Protein AF-A0A2H0Y995-F1 (afdb_monomer_lite)

pLDDT: mean 84.46, std 20.59, range [23.62, 98.19]

Foldseek 3Di:
DDPPPPPPDDDFDPDPFWPFDAWDQFFFFAKFFWWKKFQQDQQWKKWKWWAFPVRDIFTQDIDGHPLDHGIDTDDRGGQQRHGDPRTGTHGITMDTDRMGITTRDMDTHRDPVPDDPVCVVQPRVRVSQVVNVVVLVVVQVSLQVVCVVVVNFFHFADDPQSSDGLRRQCVVVVHDDPGHRGRCNRVSRTDDTDDDDPPPPPPPPPPPVPPDPPDDD

Secondary structure (DSSP, 8-state):
-------PPP-----SS-------SS-BSEEEEEEEEEE-STT-EEEEEEEETT--EEEEEEEETTTS-EEEEEEEE-GGGSS-SSB-EEEEEEEEESEEEEEEEEEEE--GGGS-HHHHHH-HHHHHHHHHHHHHHHHHHHHHHHHHHTT-SEEE---TGGG--HHHHHHHTT--TTPPPP--TTGGGEEEE----TT--------------S---

Structure (mmCIF, N/CA/C/O backbone):
data_AF-A0A2H0Y995-F1
#
_entry.id   AF-A0A2H0Y995-F1
#
loop_
_atom_site.group_PDB
_atom_site.id
_atom_site.type_symbol
_atom_site.label_atom_id
_atom_site.label_alt_id
_atom_site.label_comp_id
_atom_site.label_asym_id
_atom_site.label_entity_id
_atom_site.label_seq_id
_atom_site.pdbx_PDB_ins_code
_atom_site.Cartn_x
_atom_site.Cartn_y
_atom_site.Cartn_z
_atom_site.occupancy
_atom_site.B_iso_or_equiv
_atom_site.auth_seq_id
_atom_site.auth_comp_id
_atom_site.auth_asym_id
_atom_site.auth_atom_id
_atom_site.pdbx_PDB_model_num
ATOM 1 N N . MET A 1 1 ? -9.647 16.656 31.657 1.00 35.25 1 MET A N 1
ATOM 2 C CA . MET A 1 1 ? -9.837 15.950 30.372 1.00 35.25 1 MET A CA 1
ATOM 3 C C . MET A 1 1 ? -8.574 15.148 30.123 1.00 35.25 1 MET A C 1
ATOM 5 O O . MET A 1 1 ? -7.541 15.736 29.843 1.00 35.25 1 MET A O 1
ATOM 9 N N . SER A 1 2 ? -8.626 13.848 30.407 1.00 25.66 2 SER A N 1
ATOM 10 C CA . SER A 1 2 ? -7.467 12.951 30.380 1.00 25.66 2 SER A CA 1
ATOM 11 C C . SER A 1 2 ? -7.477 12.212 29.044 1.00 25.66 2 SER A C 1
ATOM 13 O O . SER A 1 2 ? -8.413 11.460 28.784 1.00 25.66 2 SER A O 1
ATOM 15 N N . PHE A 1 3 ? -6.496 12.470 28.179 1.00 26.48 3 PHE A N 1
ATOM 16 C CA . PHE A 1 3 ? -6.301 11.696 26.954 1.00 26.48 3 PHE A CA 1
ATOM 17 C C . PHE A 1 3 ? -5.765 10.314 27.343 1.00 26.48 3 PHE A C 1
ATOM 19 O O . PHE A 1 3 ? -4.614 10.183 27.754 1.00 26.48 3 PHE A O 1
ATOM 26 N N . LEU A 1 4 ? -6.609 9.286 27.258 1.00 23.62 4 LEU A N 1
ATOM 27 C CA . LEU A 1 4 ? -6.199 7.905 27.486 1.00 23.62 4 LEU A CA 1
ATOM 28 C C . LEU A 1 4 ? -5.605 7.353 26.182 1.00 23.62 4 LEU A C 1
ATOM 30 O O . LEU A 1 4 ? -6.321 6.838 25.328 1.00 23.62 4 LEU A O 1
ATOM 34 N N . ILE A 1 5 ? -4.288 7.489 26.015 1.00 29.61 5 ILE A N 1
ATOM 35 C CA . ILE A 1 5 ? -3.535 6.752 24.994 1.00 29.61 5 ILE A CA 1
ATOM 36 C C . ILE A 1 5 ? -3.521 5.290 25.445 1.00 29.61 5 ILE A C 1
ATOM 38 O O . ILE A 1 5 ? -2.798 4.927 26.373 1.00 29.61 5 ILE A O 1
ATOM 42 N N . MET A 1 6 ? -4.354 4.451 24.831 1.00 29.48 6 MET A N 1
ATOM 43 C CA . MET A 1 6 ? -4.331 3.013 25.080 1.00 29.48 6 MET A CA 1
ATOM 44 C C . MET A 1 6 ? -3.109 2.425 24.362 1.00 29.48 6 MET A C 1
ATOM 46 O O . MET A 1 6 ? -3.161 2.068 23.189 1.00 29.48 6 MET A O 1
ATOM 50 N N . LEU A 1 7 ? -1.978 2.386 25.069 1.00 28.48 7 LEU A N 1
ATOM 51 C CA . LEU A 1 7 ? -0.797 1.619 24.682 1.00 28.48 7 LEU A CA 1
ATOM 52 C C . LEU A 1 7 ? -1.166 0.132 24.723 1.00 28.48 7 LEU A C 1
ATOM 54 O O . LEU A 1 7 ? -1.189 -0.478 25.791 1.00 28.48 7 LEU A O 1
ATOM 58 N N . LEU A 1 8 ? -1.472 -0.455 23.567 1.00 35.06 8 LEU A N 1
ATOM 59 C CA . LEU A 1 8 ? -1.466 -1.909 23.426 1.00 35.06 8 LEU A CA 1
ATOM 60 C C . LEU A 1 8 ? -0.027 -2.390 23.671 1.00 35.06 8 LEU A C 1
ATOM 62 O O . LEU A 1 8 ? 0.921 -1.885 23.069 1.00 35.06 8 LEU A O 1
ATOM 66 N N . SER A 1 9 ? 0.130 -3.291 24.643 1.00 32.19 9 SER A N 1
ATOM 67 C CA . SER A 1 9 ? 1.418 -3.716 25.192 1.00 32.19 9 SER A CA 1
ATOM 68 C C . SER A 1 9 ? 2.359 -4.272 24.124 1.00 32.19 9 SER A C 1
ATOM 70 O O . SER A 1 9 ? 1.950 -5.084 23.295 1.00 32.19 9 SER A O 1
ATOM 72 N N . LEU A 1 10 ? 3.631 -3.868 24.210 1.00 37.88 10 LEU A N 1
ATOM 73 C CA . LEU A 1 10 ? 4.732 -4.310 23.360 1.00 37.88 10 LEU A CA 1
ATOM 74 C C . LEU A 1 10 ? 4.828 -5.841 23.277 1.00 37.88 10 LEU A C 1
ATOM 76 O O . LEU A 1 10 ? 5.098 -6.507 24.274 1.00 37.88 10 LEU A O 1
ATOM 80 N N . GLY A 1 11 ? 4.742 -6.365 22.057 1.00 33.06 11 GLY A N 1
ATOM 81 C CA . GLY A 1 11 ? 5.388 -7.613 21.670 1.00 33.06 11 GLY A CA 1
ATOM 82 C C . GLY A 1 11 ? 6.437 -7.294 20.611 1.00 33.06 11 GLY A C 1
A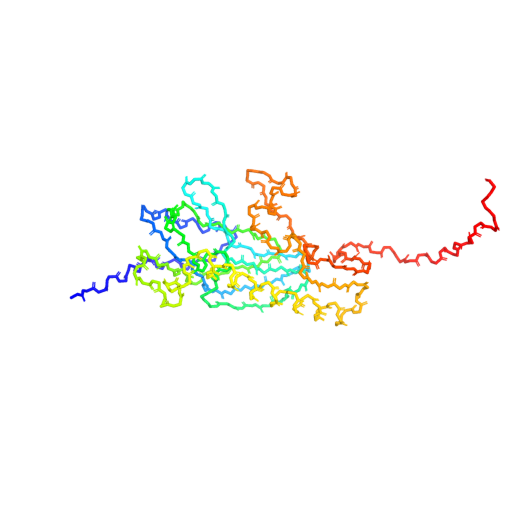TOM 83 O O . GLY A 1 11 ? 6.095 -6.823 19.531 1.00 33.06 11 GLY A O 1
ATOM 84 N N . TYR A 1 12 ? 7.717 -7.518 20.912 1.00 34.66 12 TYR A N 1
ATOM 85 C CA . TYR A 1 12 ? 8.730 -7.639 19.866 1.00 34.66 12 TYR A CA 1
ATOM 86 C C . TYR A 1 12 ? 8.437 -8.940 19.114 1.00 34.66 12 TYR A C 1
ATOM 88 O O . TYR A 1 12 ? 8.634 -10.022 19.662 1.00 34.66 12 TYR A O 1
ATOM 96 N N . PHE A 1 13 ? 7.943 -8.846 17.881 1.00 39.81 13 PHE A N 1
ATOM 97 C CA . PHE A 1 13 ? 7.696 -10.011 17.035 1.00 39.81 13 PHE A CA 1
ATOM 98 C C . PHE A 1 13 ? 8.801 -10.124 15.982 1.00 39.81 13 PHE A C 1
ATOM 100 O O . PHE A 1 13 ? 8.790 -9.432 14.969 1.00 39.81 13 PHE A O 1
ATOM 107 N N . LEU A 1 14 ? 9.758 -11.021 16.223 1.00 45.78 14 LEU A N 1
ATOM 108 C CA . LEU A 1 14 ? 10.503 -11.672 15.146 1.00 45.78 14 LEU A CA 1
ATOM 109 C C . LEU A 1 14 ? 9.660 -12.866 14.717 1.00 45.78 14 LEU A C 1
ATOM 111 O O . LEU A 1 14 ? 9.622 -13.852 15.450 1.00 45.78 14 LEU A O 1
ATOM 115 N N . SER A 1 15 ? 8.947 -12.800 13.591 1.00 38.97 15 SER A N 1
ATOM 116 C CA . SER A 1 15 ? 8.271 -14.006 13.114 1.00 38.97 15 SER A CA 1
ATOM 117 C C . SER A 1 15 ? 7.823 -13.960 11.659 1.00 38.97 15 SER A C 1
ATOM 119 O O . SER A 1 15 ? 7.088 -13.075 11.230 1.00 38.97 15 SER A O 1
ATOM 121 N N . THR A 1 16 ? 8.155 -15.039 10.959 1.00 42.28 16 THR A N 1
ATOM 122 C CA . THR A 1 16 ? 7.466 -15.621 9.801 1.00 42.28 16 THR A CA 1
ATOM 123 C C . THR A 1 16 ? 6.024 -16.089 10.107 1.00 42.28 16 THR A C 1
ATOM 125 O O . THR A 1 16 ? 5.509 -16.969 9.423 1.00 42.28 16 THR A O 1
ATOM 128 N N . ALA A 1 17 ? 5.337 -15.531 11.107 1.00 36.03 17 ALA A N 1
ATOM 129 C CA . ALA A 1 17 ? 3.976 -15.909 11.476 1.00 36.03 17 ALA A CA 1
ATOM 130 C C . ALA A 1 17 ? 3.174 -14.722 12.032 1.00 36.03 17 ALA A C 1
ATOM 132 O O . ALA A 1 17 ? 3.693 -13.882 12.765 1.00 36.03 17 ALA A O 1
ATOM 133 N N . GLN A 1 18 ? 1.903 -14.723 11.631 1.00 39.28 18 GLN A N 1
ATOM 134 C CA . GLN A 1 18 ? 0.813 -13.769 11.837 1.00 39.28 18 GLN A CA 1
ATOM 135 C C . GLN A 1 18 ? 0.915 -12.873 13.079 1.00 39.28 18 GLN A C 1
ATOM 137 O O . GLN A 1 18 ? 0.924 -13.339 14.220 1.00 39.28 18 GLN A O 1
ATOM 142 N N . VAL A 1 19 ? 0.855 -11.561 12.843 1.00 42.81 19 VAL A N 1
ATOM 143 C CA . VAL A 1 19 ? 0.556 -10.561 13.874 1.00 42.81 19 VAL A CA 1
ATOM 144 C C . VAL A 1 19 ? -0.948 -10.587 14.140 1.00 42.81 19 VAL A C 1
ATOM 146 O O . VAL A 1 19 ? -1.651 -9.678 13.737 1.00 42.81 19 VAL A O 1
ATOM 149 N N . SER A 1 20 ? -1.469 -11.604 14.830 1.00 39.53 20 SER A N 1
ATOM 150 C CA . SER A 1 20 ? -2.869 -11.584 15.281 1.00 39.53 20 SER A CA 1
ATOM 151 C C . SER A 1 20 ? -3.044 -10.545 16.400 1.00 39.53 20 SER A C 1
ATOM 153 O O . SER A 1 20 ? -3.141 -10.889 17.578 1.00 39.53 20 SER A O 1
ATOM 155 N N . ALA A 1 21 ? -3.066 -9.258 16.049 1.00 45.34 21 ALA A N 1
ATOM 156 C CA . ALA A 1 21 ? -3.519 -8.204 16.944 1.00 45.34 21 ALA A CA 1
ATOM 157 C C . ALA A 1 21 ? -4.996 -8.473 17.274 1.00 45.34 21 ALA A C 1
ATOM 159 O O . ALA A 1 21 ? -5.825 -8.600 16.374 1.00 45.34 21 ALA A O 1
ATOM 160 N N . GLN A 1 22 ? -5.305 -8.629 18.564 1.00 44.19 22 GLN A N 1
ATOM 161 C CA . GLN A 1 22 ? -6.658 -8.910 19.042 1.00 44.19 22 GLN A CA 1
ATOM 162 C C . GLN A 1 22 ? -7.636 -7.833 18.556 1.00 44.19 22 GLN A C 1
ATOM 164 O O . GLN A 1 22 ? -7.351 -6.640 18.671 1.00 44.19 22 GLN A O 1
ATOM 169 N N . ALA A 1 23 ? -8.787 -8.279 18.044 1.00 48.94 23 ALA A N 1
ATOM 170 C CA . ALA A 1 23 ? -9.907 -7.439 17.641 1.00 48.94 23 ALA A CA 1
ATOM 171 C C . ALA A 1 23 ? -10.174 -6.343 18.686 1.00 48.94 23 ALA A C 1
ATOM 173 O O . ALA A 1 23 ? -10.507 -6.630 19.838 1.00 48.94 23 ALA A O 1
ATOM 174 N N . SER A 1 24 ? -10.041 -5.077 18.288 1.00 56.28 24 SER A N 1
ATOM 175 C CA . SER A 1 24 ? -10.607 -3.986 19.075 1.00 56.28 24 SER A CA 1
ATOM 176 C C . SER A 1 24 ? -12.118 -4.055 18.895 1.00 56.28 24 SER A C 1
ATOM 178 O O . SER A 1 24 ? -12.616 -3.882 17.787 1.00 56.28 24 SER A O 1
ATOM 180 N N . ALA A 1 25 ? -12.859 -4.274 19.984 1.00 66.69 25 ALA A N 1
ATOM 181 C CA . ALA A 1 25 ? -14.322 -4.188 19.963 1.00 66.69 25 ALA A CA 1
ATOM 182 C C . ALA A 1 25 ? -14.820 -2.782 19.568 1.00 66.69 25 ALA A C 1
ATOM 184 O O . ALA A 1 25 ? -15.978 -2.613 19.196 1.00 66.69 25 ALA A O 1
ATOM 185 N N . ASN A 1 26 ? -13.944 -1.775 19.642 1.00 85.50 26 ASN A N 1
ATOM 186 C CA . ASN A 1 26 ? -14.263 -0.394 19.322 1.00 85.50 26 ASN A CA 1
ATOM 187 C C . ASN A 1 26 ? -13.941 -0.071 17.854 1.00 85.50 26 ASN A C 1
ATOM 189 O O . ASN A 1 26 ? -12.877 -0.483 17.373 1.00 85.50 26 ASN A O 1
ATOM 193 N N . PRO A 1 27 ? -14.809 0.707 17.179 1.00 93.62 27 PRO A N 1
ATOM 194 C CA . PRO A 1 27 ? -14.532 1.270 15.866 1.00 93.62 27 PRO A CA 1
ATOM 195 C C . PRO A 1 27 ? -13.211 2.039 15.812 1.00 93.62 27 PRO A C 1
ATOM 197 O O . PRO A 1 27 ? -12.826 2.711 16.772 1.00 93.62 27 PRO A O 1
ATOM 200 N N . ILE A 1 28 ? -12.546 1.975 14.662 1.00 95.62 28 ILE A N 1
ATOM 201 C CA . ILE A 1 28 ? -11.330 2.725 14.364 1.00 95.62 28 ILE A CA 1
ATOM 202 C C . ILE A 1 28 ? -11.525 3.585 13.113 1.00 95.62 28 ILE A C 1
ATOM 204 O O . ILE A 1 28 ? -12.202 3.204 12.156 1.00 95.62 28 ILE A O 1
ATOM 208 N N . TYR A 1 29 ? -10.901 4.756 13.130 1.00 96.00 29 TYR A N 1
ATOM 209 C CA . TYR A 1 29 ? -10.975 5.786 12.093 1.00 96.00 29 TYR A CA 1
ATOM 210 C C . TYR A 1 29 ? -9.645 5.981 11.364 1.00 96.00 29 TYR A C 1
ATOM 212 O O . TYR A 1 29 ? -9.584 6.697 10.369 1.00 96.00 29 TYR A O 1
ATOM 220 N N . SER A 1 30 ? -8.573 5.357 11.849 1.00 96.31 30 SER A N 1
ATOM 221 C CA . SER A 1 30 ? -7.276 5.299 11.181 1.00 96.31 30 SER A CA 1
ATOM 222 C C . SER A 1 30 ? -6.455 4.158 11.772 1.00 96.31 30 SER A C 1
ATOM 224 O O . SER A 1 30 ? -6.540 3.894 12.977 1.00 96.31 30 SER A O 1
ATOM 226 N N . LEU A 1 31 ? -5.650 3.509 10.937 1.00 96.75 31 LEU A N 1
ATOM 227 C CA . LEU A 1 31 ? -4.611 2.579 11.355 1.00 96.75 31 LEU A CA 1
ATOM 228 C C . LEU A 1 31 ? -3.350 2.844 10.542 1.00 96.75 31 LEU A C 1
ATOM 230 O O . LEU A 1 31 ? -3.396 2.903 9.315 1.00 96.75 31 LEU A O 1
ATOM 234 N N . SER A 1 32 ? -2.219 2.977 11.224 1.00 97.19 32 SER A N 1
ATOM 235 C CA . SER A 1 32 ? -0.908 3.067 10.595 1.00 97.19 32 SER A CA 1
ATOM 236 C C . SER A 1 32 ? 0.106 2.186 11.306 1.00 97.19 32 SER A C 1
ATOM 238 O O . SER A 1 32 ? -0.059 1.835 12.476 1.00 97.19 32 SER A O 1
ATOM 240 N N . ILE A 1 33 ? 1.165 1.811 10.599 1.00 97.56 33 ILE A N 1
ATOM 241 C CA . ILE A 1 33 ? 2.227 0.968 11.134 1.00 97.56 33 ILE A CA 1
ATOM 242 C C . ILE A 1 33 ? 3.599 1.596 10.918 1.00 97.56 33 ILE A C 1
ATOM 244 O O . ILE A 1 33 ? 3.831 2.331 9.960 1.00 97.56 33 ILE A O 1
ATOM 248 N N . SER A 1 34 ? 4.523 1.269 11.810 1.00 97.69 34 SER A N 1
ATOM 249 C CA . SER A 1 34 ? 5.947 1.549 11.649 1.00 97.69 34 SER A CA 1
ATOM 250 C C . SER A 1 34 ? 6.733 0.258 11.772 1.00 97.69 34 SER A C 1
ATOM 252 O O . SER A 1 34 ? 6.333 -0.662 12.493 1.00 97.69 34 SER A O 1
ATOM 254 N N . GLY A 1 35 ? 7.861 0.190 11.081 1.00 96.00 35 GLY A N 1
ATOM 255 C CA . GLY A 1 35 ? 8.637 -1.031 11.019 1.00 96.00 35 GLY A CA 1
ATOM 256 C C . GLY A 1 35 ? 9.776 -0.965 10.022 1.00 96.00 35 GLY A C 1
ATOM 257 O O . GLY A 1 35 ? 10.167 0.097 9.532 1.00 96.00 35 GLY A O 1
ATOM 258 N N . SER A 1 36 ? 10.328 -2.135 9.751 1.00 96.62 36 SER A N 1
ATOM 259 C CA . SER A 1 36 ? 11.415 -2.325 8.805 1.00 96.62 36 SER A CA 1
ATOM 260 C C . SER A 1 36 ? 11.378 -3.723 8.221 1.00 96.62 36 SER A C 1
ATOM 262 O O . SER A 1 36 ? 10.667 -4.605 8.703 1.00 96.62 36 SER A O 1
ATOM 264 N N . GLY A 1 37 ? 12.142 -3.934 7.163 1.00 95.06 37 GLY A N 1
ATOM 265 C CA . GLY A 1 37 ? 12.216 -5.224 6.513 1.00 95.06 37 GLY A CA 1
ATOM 266 C C . GLY A 1 37 ? 13.303 -5.284 5.460 1.00 95.06 37 GLY A C 1
ATOM 267 O O . GLY A 1 37 ? 14.083 -4.346 5.284 1.00 95.06 37 GLY A O 1
ATOM 268 N N . THR A 1 38 ? 13.338 -6.413 4.766 1.00 95.88 38 THR A N 1
ATOM 269 C CA . THR A 1 38 ? 14.241 -6.649 3.643 1.00 95.88 38 THR A CA 1
ATOM 270 C C . THR A 1 38 ? 13.537 -7.491 2.590 1.00 95.88 38 THR A C 1
ATOM 272 O O . THR A 1 38 ? 12.935 -8.512 2.919 1.00 95.88 38 THR A O 1
ATOM 275 N N . LEU A 1 39 ? 13.632 -7.095 1.324 1.00 94.25 39 LEU A N 1
ATOM 276 C CA . LEU A 1 39 ? 13.225 -7.914 0.183 1.00 94.25 39 LEU A CA 1
ATOM 277 C C . LEU A 1 39 ? 14.434 -8.668 -0.369 1.00 94.25 39 LEU A C 1
ATOM 279 O O . LEU A 1 39 ? 15.379 -8.066 -0.875 1.00 94.25 39 LEU A O 1
ATOM 283 N N . ASN A 1 40 ? 14.388 -9.997 -0.260 1.00 90.81 40 ASN A N 1
ATOM 284 C CA . ASN A 1 40 ? 15.482 -10.906 -0.613 1.00 90.81 40 ASN A CA 1
ATOM 285 C C . ASN A 1 40 ? 15.316 -11.528 -2.007 1.00 90.81 40 ASN A C 1
ATOM 287 O O . ASN A 1 40 ? 16.224 -12.198 -2.495 1.00 90.81 40 ASN A O 1
ATOM 291 N N . LYS A 1 41 ? 14.148 -11.353 -2.632 1.00 90.38 41 LYS A N 1
ATOM 292 C CA . LYS A 1 41 ? 13.847 -11.822 -3.985 1.00 90.38 41 LYS A CA 1
ATOM 293 C C . LYS A 1 41 ? 13.299 -10.687 -4.835 1.00 90.38 41 LYS A C 1
ATOM 295 O O . LYS A 1 41 ? 12.530 -9.867 -4.343 1.00 90.38 41 LYS A O 1
ATOM 300 N N . THR A 1 42 ? 13.644 -10.695 -6.118 1.00 90.50 42 THR A N 1
ATOM 301 C CA . THR A 1 42 ? 13.187 -9.706 -7.104 1.00 90.50 42 THR A CA 1
ATOM 302 C C . THR A 1 42 ? 11.672 -9.734 -7.318 1.00 90.50 42 THR A C 1
ATOM 304 O O . THR A 1 42 ? 11.083 -8.696 -7.578 1.00 90.50 42 THR A O 1
ATOM 307 N N . ASP A 1 43 ? 11.035 -10.895 -7.176 1.00 90.94 43 ASP A N 1
ATOM 308 C CA . ASP A 1 43 ? 9.577 -11.073 -7.216 1.00 90.94 43 ASP A CA 1
ATOM 309 C C . ASP A 1 43 ? 8.947 -11.138 -5.811 1.00 90.94 43 ASP A C 1
ATOM 311 O O . ASP A 1 43 ? 7.743 -11.370 -5.668 1.00 90.94 43 ASP A O 1
ATOM 315 N N . GLY A 1 44 ? 9.753 -10.930 -4.766 1.00 93.38 44 GLY A N 1
ATOM 316 C CA . GLY A 1 44 ? 9.309 -10.968 -3.383 1.00 93.38 44 GLY A CA 1
ATOM 317 C C . GLY A 1 44 ? 8.339 -9.838 -3.051 1.00 93.38 44 GLY A C 1
ATOM 318 O O . GLY A 1 44 ? 8.306 -8.798 -3.708 1.00 93.38 44 GLY A O 1
ATOM 319 N N . TYR A 1 45 ? 7.556 -10.037 -1.998 1.00 95.56 45 TYR A N 1
ATOM 320 C CA . TYR A 1 45 ? 6.653 -9.028 -1.470 1.00 95.56 45 TYR A CA 1
ATOM 321 C C . TYR A 1 45 ? 6.426 -9.209 0.032 1.00 95.56 45 TYR A C 1
ATOM 323 O O . TYR A 1 45 ? 6.559 -10.306 0.584 1.00 95.56 45 TYR A O 1
ATOM 331 N N . ALA A 1 46 ? 6.060 -8.112 0.684 1.00 96.44 46 ALA A N 1
ATOM 332 C CA . ALA A 1 46 ? 5.580 -8.077 2.054 1.00 96.44 46 ALA A CA 1
ATOM 333 C C . ALA A 1 46 ? 4.365 -7.151 2.124 1.00 96.44 46 ALA A C 1
ATOM 335 O O . ALA A 1 46 ? 4.452 -5.987 1.736 1.00 96.44 46 ALA A O 1
ATOM 336 N N . ARG A 1 47 ? 3.242 -7.653 2.636 1.00 97.25 47 ARG A N 1
ATOM 337 C CA . ARG A 1 47 ? 2.026 -6.873 2.867 1.00 97.25 47 ARG A CA 1
ATOM 338 C C . ARG A 1 47 ? 1.544 -7.017 4.292 1.00 97.25 47 ARG A C 1
ATOM 340 O O . ARG A 1 47 ? 1.741 -8.057 4.923 1.00 97.25 47 ARG A O 1
ATOM 347 N N . VAL A 1 48 ? 0.878 -5.973 4.761 1.00 97.56 48 VAL A N 1
ATOM 348 C CA . VAL A 1 48 ? 0.104 -5.985 6.000 1.00 97.56 48 VAL A CA 1
ATOM 349 C C . VAL A 1 48 ? -1.335 -5.665 5.638 1.00 97.56 48 VAL A C 1
ATOM 351 O O . VAL A 1 48 ? -1.592 -4.628 5.027 1.00 97.56 48 VAL A O 1
ATOM 354 N N . ILE A 1 49 ? -2.248 -6.564 5.990 1.00 97.12 49 ILE A N 1
ATOM 355 C CA . ILE A 1 49 ? -3.669 -6.494 5.656 1.00 97.12 49 ILE A CA 1
ATOM 356 C C . ILE A 1 49 ? -4.462 -6.333 6.948 1.00 97.12 49 ILE A C 1
ATOM 358 O O . ILE A 1 49 ? -4.253 -7.078 7.901 1.00 97.12 49 ILE A O 1
ATOM 362 N N . LEU A 1 50 ? -5.364 -5.360 6.989 1.00 96.44 50 LEU A N 1
ATOM 363 C CA . LEU A 1 50 ? -6.368 -5.221 8.036 1.00 96.44 50 LEU A CA 1
ATOM 364 C C . LEU A 1 50 ? -7.664 -5.865 7.545 1.00 96.44 50 LEU A C 1
ATOM 366 O O . LEU A 1 50 ? -8.153 -5.505 6.480 1.00 96.44 50 LEU A O 1
ATOM 370 N N . THR A 1 51 ? -8.244 -6.758 8.340 1.00 95.12 51 THR A N 1
ATOM 371 C CA . THR A 1 51 ? -9.573 -7.324 8.081 1.00 95.12 51 THR A CA 1
ATOM 372 C C . THR A 1 51 ? -10.558 -6.786 9.108 1.00 95.12 51 THR A C 1
ATOM 374 O O . THR A 1 51 ? -10.276 -6.826 10.310 1.00 95.12 51 THR A O 1
ATOM 377 N N . ASP A 1 52 ? -11.712 -6.287 8.669 1.00 94.75 52 ASP A N 1
ATOM 378 C CA . ASP A 1 52 ? -12.774 -5.830 9.568 1.00 94.75 52 ASP A CA 1
ATOM 379 C C . ASP A 1 52 ? -13.719 -6.965 10.016 1.00 94.75 52 ASP A C 1
ATOM 381 O O . ASP A 1 52 ? -13.600 -8.130 9.623 1.00 94.75 52 ASP A O 1
ATOM 385 N N . ALA A 1 53 ? -14.664 -6.643 10.899 1.00 93.06 53 ALA A N 1
ATOM 386 C CA . ALA A 1 53 ? -15.650 -7.588 11.416 1.00 93.06 53 ALA A CA 1
ATOM 387 C C . ALA A 1 53 ? -16.600 -8.133 10.333 1.00 93.06 53 ALA A C 1
ATOM 389 O O . ALA A 1 53 ? -17.161 -9.215 10.512 1.00 93.06 53 ALA A O 1
ATOM 390 N N . GLN A 1 54 ? -16.768 -7.413 9.222 1.00 93.62 54 GLN A N 1
ATOM 391 C CA . GLN A 1 54 ? -17.551 -7.824 8.057 1.00 93.62 54 GLN A CA 1
ATOM 392 C C . GLN A 1 54 ? -16.738 -8.706 7.094 1.00 93.62 54 GLN A C 1
ATOM 394 O O . GLN A 1 54 ? -17.310 -9.290 6.177 1.00 93.62 54 GLN A O 1
ATOM 399 N N . GLY A 1 55 ? -15.434 -8.862 7.337 1.00 92.50 55 GLY A N 1
ATOM 400 C CA . GLY A 1 55 ? -14.522 -9.638 6.505 1.00 92.50 55 GLY A CA 1
ATOM 401 C C . GLY A 1 55 ? -13.915 -8.844 5.351 1.00 92.50 55 GLY A C 1
ATOM 402 O O . GLY A 1 55 ? -13.248 -9.450 4.519 1.00 92.50 55 GLY A O 1
ATOM 403 N N . LYS A 1 56 ? -14.123 -7.525 5.302 1.00 94.56 56 LYS A N 1
ATOM 404 C CA . LYS A 1 56 ? -13.524 -6.671 4.283 1.00 94.56 56 LYS A CA 1
ATOM 405 C C . LYS A 1 56 ? -12.049 -6.446 4.583 1.00 94.56 56 LYS A C 1
ATOM 407 O O . LYS A 1 56 ? -11.669 -6.145 5.718 1.00 94.56 56 LYS A O 1
ATOM 412 N N . GLU A 1 57 ? -11.236 -6.577 3.545 1.00 96.00 57 GLU A N 1
ATOM 413 C CA . GLU A 1 57 ? -9.784 -6.446 3.609 1.00 96.00 57 GLU A CA 1
ATOM 414 C C . GLU A 1 57 ? -9.330 -5.051 3.166 1.00 96.00 57 GLU A C 1
ATOM 416 O O . GLU A 1 57 ? -9.830 -4.489 2.190 1.00 96.00 57 GLU A O 1
ATOM 421 N N . TYR A 1 58 ? -8.342 -4.516 3.877 1.00 97.31 58 TYR A N 1
ATOM 422 C CA . TYR A 1 58 ? -7.718 -3.226 3.620 1.00 97.31 58 TYR A CA 1
ATOM 423 C C . TYR A 1 58 ? -6.201 -3.389 3.600 1.00 97.31 58 TYR A C 1
ATOM 425 O O . TYR A 1 58 ? -5.614 -3.934 4.539 1.00 97.31 58 TYR A O 1
ATOM 433 N N . LEU A 1 59 ? -5.540 -2.872 2.570 1.00 97.75 59 LEU A N 1
ATOM 434 C CA . LEU A 1 59 ? -4.084 -2.791 2.546 1.00 97.75 59 LEU A CA 1
ATOM 435 C C . LEU A 1 59 ? -3.611 -1.730 3.538 1.00 97.75 59 LEU A C 1
ATOM 437 O O . LEU A 1 59 ? -3.966 -0.562 3.423 1.00 97.75 59 LEU A O 1
ATOM 441 N N . VAL A 1 60 ? -2.767 -2.119 4.486 1.00 98.19 60 VAL A N 1
ATOM 442 C CA . VAL A 1 60 ? -2.109 -1.191 5.419 1.00 98.19 60 VAL A CA 1
ATOM 443 C C . VAL A 1 60 ? -0.731 -0.801 4.891 1.00 98.19 60 VAL A C 1
ATOM 445 O O . VAL A 1 60 ? -0.306 0.347 5.009 1.00 98.19 60 VAL A O 1
ATOM 448 N N . TYR A 1 61 ? -0.017 -1.770 4.319 1.00 97.69 61 TYR A N 1
ATOM 449 C CA . TYR A 1 61 ? 1.344 -1.612 3.821 1.00 97.69 61 TYR A CA 1
ATOM 450 C C . TYR A 1 61 ? 1.634 -2.620 2.716 1.00 97.69 61 TYR A C 1
ATOM 452 O O . TYR A 1 61 ? 1.189 -3.765 2.795 1.00 97.69 61 TYR A O 1
ATOM 460 N N . GLU A 1 62 ? 2.443 -2.210 1.744 1.00 96.62 62 GLU A N 1
ATOM 461 C CA . GLU A 1 62 ? 3.012 -3.079 0.722 1.00 96.62 62 GLU A CA 1
ATOM 462 C C . GLU A 1 62 ? 4.445 -2.650 0.400 1.00 96.62 62 GLU A C 1
ATOM 464 O O . GLU A 1 62 ? 4.707 -1.478 0.136 1.00 96.62 62 GLU A O 1
ATOM 469 N N . ALA A 1 63 ? 5.346 -3.626 0.372 1.00 95.56 63 ALA A N 1
ATOM 470 C CA . ALA A 1 63 ? 6.607 -3.558 -0.349 1.00 95.56 63 ALA A CA 1
ATOM 471 C C . ALA A 1 63 ? 6.609 -4.687 -1.378 1.00 95.56 63 ALA A C 1
ATOM 473 O O . ALA A 1 63 ? 6.322 -5.837 -1.032 1.00 95.56 63 ALA A O 1
ATOM 474 N N . SER A 1 64 ? 6.926 -4.379 -2.634 1.00 94.50 64 SER A N 1
ATOM 475 C CA . SER A 1 64 ? 6.894 -5.368 -3.715 1.00 94.50 64 SER A CA 1
ATOM 476 C C . SER A 1 64 ? 8.053 -5.179 -4.684 1.00 94.50 64 SER A C 1
ATOM 478 O O . SER A 1 64 ? 8.284 -4.093 -5.221 1.00 94.50 64 SER A O 1
ATOM 480 N N . GLY A 1 65 ? 8.795 -6.257 -4.913 1.00 93.00 65 GLY A N 1
ATOM 481 C CA . GLY A 1 65 ? 9.766 -6.311 -5.991 1.00 93.00 65 GLY A CA 1
ATOM 482 C C . GLY A 1 65 ? 9.068 -6.326 -7.363 1.00 93.00 65 GLY A C 1
ATOM 483 O O . GLY A 1 65 ? 7.901 -6.715 -7.455 1.00 93.00 65 GLY A O 1
ATOM 484 N N . PRO A 1 66 ? 9.746 -5.894 -8.437 1.00 93.00 66 PRO A N 1
ATOM 485 C CA . PRO A 1 66 ? 11.156 -5.500 -8.470 1.00 93.00 66 PRO A CA 1
ATOM 486 C C . PRO A 1 66 ? 11.414 -4.037 -8.061 1.00 93.00 66 PRO A C 1
ATOM 488 O O . PRO A 1 66 ? 12.560 -3.590 -8.075 1.00 93.00 66 PRO A O 1
ATOM 491 N N . PHE A 1 67 ? 10.371 -3.277 -7.719 1.00 91.94 67 PHE A N 1
ATOM 492 C CA . PHE A 1 67 ? 10.478 -1.836 -7.467 1.00 91.94 67 PHE A CA 1
ATOM 493 C C . PHE A 1 67 ? 10.994 -1.525 -6.065 1.00 91.94 67 PHE A C 1
ATOM 495 O O . PHE A 1 67 ? 11.740 -0.569 -5.866 1.00 91.94 67 PHE A O 1
A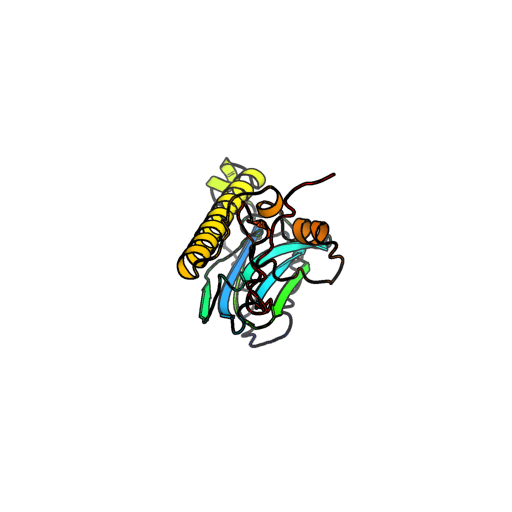TOM 502 N N . ASP A 1 68 ? 10.587 -2.320 -5.082 1.00 91.31 68 ASP A N 1
ATOM 503 C CA . ASP A 1 68 ? 11.229 -2.389 -3.779 1.00 91.31 68 ASP A CA 1
ATOM 504 C C . ASP A 1 68 ? 12.359 -3.422 -3.807 1.00 91.31 68 ASP A C 1
ATOM 506 O O . ASP A 1 68 ? 12.204 -4.522 -4.338 1.00 91.31 68 ASP A O 1
ATOM 510 N N . SER A 1 69 ? 13.502 -3.095 -3.205 1.00 88.69 69 SER A N 1
ATOM 511 C CA . SER A 1 69 ? 14.613 -4.037 -3.068 1.00 88.69 69 SER A CA 1
ATOM 512 C C . SER A 1 69 ? 15.465 -3.720 -1.847 1.00 88.69 69 SER A C 1
ATOM 514 O O . SER A 1 69 ? 15.492 -2.588 -1.361 1.00 88.69 69 SER A O 1
ATOM 516 N N . GLY A 1 70 ? 16.162 -4.739 -1.342 1.00 92.56 70 GLY A N 1
ATOM 517 C CA . GLY A 1 70 ? 17.051 -4.585 -0.199 1.00 92.56 70 GLY A CA 1
ATOM 518 C C . GLY A 1 70 ? 16.303 -4.223 1.082 1.00 92.56 70 GLY A C 1
ATOM 519 O O . GLY A 1 70 ? 15.146 -4.605 1.271 1.00 92.56 70 GLY A O 1
ATOM 520 N N . SER A 1 71 ? 17.000 -3.543 1.990 1.00 95.50 71 SER A N 1
ATOM 521 C CA . SER A 1 71 ? 16.466 -3.158 3.296 1.00 95.50 71 SER A CA 1
ATOM 522 C C . SER A 1 71 ? 15.651 -1.874 3.222 1.00 95.50 71 SER A C 1
ATOM 524 O O . SER A 1 71 ? 16.046 -0.915 2.564 1.00 95.50 71 SER A O 1
ATOM 526 N N . PHE A 1 72 ? 14.551 -1.835 3.965 1.00 94.00 72 PHE A N 1
ATOM 527 C CA . PHE A 1 72 ? 13.650 -0.692 4.040 1.00 94.00 72 PHE A CA 1
ATOM 528 C C . PHE A 1 72 ? 13.176 -0.448 5.474 1.00 94.00 72 PHE A C 1
ATOM 530 O O . PHE A 1 72 ? 13.146 -1.352 6.312 1.00 94.00 72 PHE A O 1
ATOM 537 N N . SER A 1 73 ? 12.776 0.789 5.748 1.00 96.25 73 SER A N 1
ATOM 538 C CA . SER A 1 73 ? 12.076 1.192 6.964 1.00 96.25 73 SER A CA 1
ATOM 539 C C . SER A 1 73 ? 10.927 2.127 6.615 1.00 96.25 73 SER A C 1
ATOM 541 O O . SER A 1 73 ? 10.941 2.797 5.582 1.00 96.25 73 SER A O 1
ATOM 543 N N . P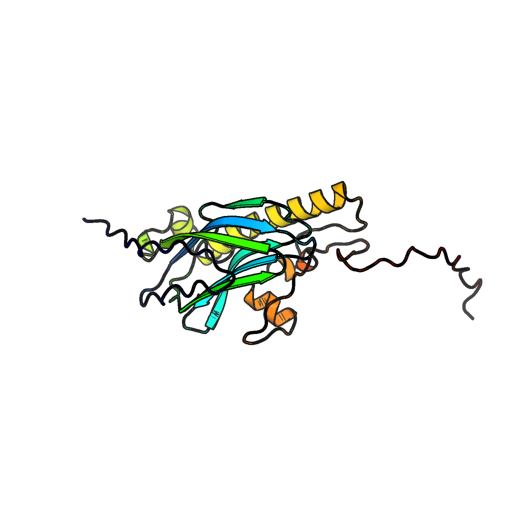HE A 1 74 ? 9.907 2.140 7.462 1.00 96.00 74 PHE A N 1
ATOM 544 C CA . PHE A 1 74 ? 8.716 2.957 7.279 1.00 96.00 74 PHE A CA 1
ATOM 545 C C . PHE A 1 74 ? 8.184 3.419 8.631 1.00 96.00 74 PHE A C 1
ATOM 547 O O . PHE A 1 74 ? 8.281 2.714 9.640 1.00 96.00 74 PHE A O 1
ATOM 554 N N . GLU A 1 75 ? 7.593 4.609 8.645 1.00 97.44 75 GLU A N 1
ATOM 555 C CA . GLU A 1 75 ? 7.008 5.200 9.840 1.00 97.44 75 GLU A CA 1
ATOM 556 C C . GLU A 1 75 ? 5.596 5.697 9.561 1.00 97.44 75 GLU A C 1
ATOM 558 O O . GLU A 1 75 ? 5.377 6.459 8.623 1.00 97.44 75 GLU A O 1
ATOM 563 N N . ASN A 1 76 ? 4.650 5.293 10.413 1.00 95.75 76 ASN A N 1
ATOM 564 C CA . ASN A 1 76 ? 3.243 5.687 10.346 1.00 95.75 76 ASN A CA 1
ATOM 565 C C . ASN A 1 76 ? 2.638 5.517 8.934 1.00 95.75 76 ASN A C 1
ATOM 567 O O . ASN A 1 76 ? 1.856 6.353 8.482 1.00 95.75 76 ASN A O 1
ATOM 571 N N . HIS A 1 77 ? 2.987 4.424 8.250 1.00 97.12 77 HIS A N 1
ATOM 572 C CA . HIS A 1 77 ? 2.479 4.081 6.920 1.00 97.12 77 HIS A CA 1
ATOM 573 C C . HIS A 1 77 ? 1.088 3.456 7.006 1.00 97.12 77 HIS A C 1
ATOM 575 O O . HIS A 1 77 ? 0.813 2.726 7.957 1.00 97.12 77 HIS A O 1
ATOM 581 N N . CYS A 1 78 ? 0.208 3.741 6.045 1.00 96.44 78 CYS A N 1
ATOM 582 C CA . CYS A 1 78 ? -1.209 3.406 6.193 1.00 96.44 78 CYS A CA 1
ATOM 583 C C . CYS A 1 78 ? -2.012 3.188 4.906 1.00 96.44 78 CYS A C 1
ATOM 585 O O . CYS A 1 78 ? -3.221 3.238 5.027 1.00 96.44 78 CYS A O 1
ATOM 587 N N . GLU A 1 79 ? -1.414 3.005 3.718 1.00 97.00 79 GLU A N 1
ATOM 588 C CA . GLU A 1 79 ? -2.107 2.761 2.420 1.00 97.00 79 GLU A CA 1
ATOM 589 C C . GLU A 1 79 ? -3.632 3.077 2.419 1.00 97.00 79 GLU A C 1
ATOM 591 O O . GLU A 1 79 ? -4.002 4.251 2.383 1.00 97.00 79 GLU A O 1
ATOM 596 N N . GLU A 1 80 ? -4.510 2.069 2.542 1.00 97.31 80 GLU A N 1
ATOM 597 C CA . GLU A 1 80 ? -5.987 2.175 2.578 1.00 97.31 80 GLU A CA 1
ATOM 598 C C . GLU A 1 80 ? -6.590 2.490 3.946 1.00 97.31 80 GLU A C 1
ATOM 600 O O . GLU A 1 80 ? -7.773 2.808 4.059 1.00 97.31 80 GLU A O 1
ATOM 605 N N . THR A 1 81 ? -5.789 2.431 5.000 1.00 97.56 81 THR A N 1
ATOM 606 C CA . THR A 1 81 ? -6.213 2.600 6.388 1.00 97.56 81 THR A CA 1
ATOM 607 C C . THR A 1 81 ? -5.879 3.967 6.978 1.00 97.56 81 THR A C 1
ATOM 609 O O . THR A 1 81 ? -6.136 4.200 8.160 1.00 97.56 81 THR A O 1
ATOM 612 N N . CYS A 1 82 ? -5.353 4.903 6.180 1.00 96.25 82 CYS A N 1
ATOM 613 C CA . CYS A 1 82 ? -5.028 6.255 6.643 1.00 96.25 82 CYS A CA 1
ATOM 614 C C . CYS A 1 82 ? -6.251 6.998 7.198 1.00 96.25 82 CYS A C 1
ATOM 616 O O . CYS A 1 82 ? -6.134 7.727 8.184 1.00 96.25 82 CYS A O 1
ATOM 618 N N . VAL A 1 83 ? -7.422 6.791 6.590 1.00 96.75 83 VAL A N 1
ATOM 619 C CA . VAL A 1 83 ? -8.713 7.270 7.087 1.00 96.75 83 VAL A CA 1
ATOM 620 C C . VAL A 1 83 ? -9.775 6.199 6.850 1.00 96.75 83 VAL A C 1
ATOM 622 O O . VAL A 1 83 ? -9.884 5.649 5.760 1.00 96.75 83 VAL A O 1
ATOM 625 N N . LEU A 1 84 ? -10.567 5.909 7.874 1.00 96.56 84 LEU A N 1
ATOM 626 C CA . LEU A 1 84 ? -11.583 4.863 7.880 1.00 96.56 84 LEU A CA 1
ATOM 627 C C . LEU A 1 84 ? -12.902 5.434 8.401 1.00 96.56 84 LEU A C 1
ATOM 629 O O . LEU A 1 84 ? -12.923 6.337 9.235 1.00 96.56 84 LEU A O 1
ATOM 633 N N . SER A 1 85 ? -14.018 4.885 7.931 1.00 95.06 85 SER A N 1
ATOM 634 C CA . SER A 1 85 ? -15.369 5.291 8.329 1.00 95.06 85 SER A CA 1
ATOM 635 C C . SER A 1 85 ? -15.862 4.532 9.566 1.00 95.06 85 SER A C 1
ATOM 637 O O . SER A 1 85 ? -16.962 3.988 9.545 1.00 95.06 85 SER A O 1
ATOM 639 N N . GLY A 1 86 ? -15.031 4.446 10.609 1.00 94.38 86 GLY A N 1
ATOM 640 C CA . GLY A 1 86 ? -15.391 3.784 11.867 1.00 94.38 86 GLY A CA 1
ATOM 641 C C . GLY A 1 86 ? -15.591 2.273 11.725 1.00 94.38 86 GLY A C 1
ATOM 642 O O . GLY A 1 86 ? -16.644 1.757 12.091 1.00 94.38 86 GLY A O 1
ATOM 643 N N . ILE A 1 87 ? -14.601 1.556 11.188 1.00 95.31 87 ILE A N 1
ATOM 644 C CA . ILE A 1 87 ? -14.683 0.093 11.031 1.00 95.31 87 ILE A CA 1
ATOM 645 C C . ILE A 1 87 ? -14.293 -0.627 12.321 1.00 95.31 87 ILE A C 1
ATOM 647 O O . ILE A 1 87 ? -13.455 -0.138 13.076 1.00 95.31 87 ILE A O 1
ATOM 651 N N . THR A 1 88 ? -14.851 -1.809 12.569 1.00 95.00 88 THR A N 1
ATOM 652 C CA . THR A 1 88 ? -14.444 -2.651 13.704 1.00 95.00 88 THR A CA 1
ATOM 653 C C . THR A 1 88 ? -13.369 -3.634 13.240 1.00 95.00 88 THR A C 1
ATOM 655 O O . THR A 1 88 ? -13.689 -4.527 12.456 1.00 95.00 88 THR A O 1
ATOM 658 N N . PRO A 1 89 ? -12.108 -3.508 13.685 1.00 94.31 89 PRO A N 1
ATOM 659 C CA . PRO A 1 89 ? -11.034 -4.386 13.237 1.00 94.31 89 PRO A CA 1
ATOM 660 C C . PRO A 1 89 ? -11.200 -5.792 13.825 1.00 94.31 89 PRO A C 1
ATOM 662 O O . PRO A 1 89 ? -11.445 -5.958 15.021 1.00 94.31 89 PRO A O 1
ATOM 665 N N . LYS A 1 90 ? -11.021 -6.811 12.987 1.00 92.94 90 LYS A N 1
ATOM 666 C CA . LYS A 1 90 ? -11.059 -8.225 13.372 1.00 92.94 90 LYS A CA 1
ATOM 667 C C . LYS A 1 90 ? -9.660 -8.821 13.489 1.00 92.94 90 LYS A C 1
ATOM 669 O O . LYS A 1 90 ? -9.378 -9.484 14.484 1.00 92.94 90 LYS A O 1
ATOM 674 N N . SER A 1 91 ? -8.801 -8.592 12.497 1.00 91.31 91 SER A N 1
ATOM 675 C CA . SER A 1 91 ? -7.415 -9.072 12.493 1.00 91.31 91 SER A CA 1
ATOM 676 C C . SER A 1 91 ? -6.502 -8.151 11.694 1.00 91.31 91 SER A C 1
ATOM 678 O O . SER A 1 91 ? -6.950 -7.393 10.835 1.00 91.31 91 SER A O 1
ATOM 680 N N . ILE A 1 92 ? -5.207 -8.233 11.988 1.00 93.50 92 ILE A N 1
ATOM 681 C CA . ILE A 1 92 ? -4.142 -7.739 11.121 1.00 93.50 92 ILE A CA 1
ATOM 682 C C . ILE A 1 92 ? -3.355 -8.974 10.699 1.00 93.50 92 ILE A C 1
ATOM 684 O O . ILE A 1 92 ? -3.046 -9.820 11.527 1.00 93.50 92 ILE A O 1
ATOM 688 N N . ASP A 1 93 ? -3.044 -9.111 9.423 1.00 92.50 93 ASP A N 1
ATOM 689 C CA . ASP A 1 93 ? -2.367 -10.288 8.896 1.00 92.50 93 ASP A CA 1
ATOM 690 C C . ASP A 1 93 ? -1.201 -9.865 8.008 1.00 92.50 93 ASP A C 1
ATOM 692 O O . ASP A 1 93 ? -1.232 -8.823 7.352 1.00 92.50 93 ASP A O 1
ATOM 696 N N . THR A 1 94 ? -0.137 -10.667 8.007 1.00 94.19 94 THR A N 1
ATOM 697 C CA . THR A 1 94 ? 1.030 -10.441 7.153 1.00 94.19 94 THR A CA 1
ATOM 698 C C . THR A 1 94 ? 1.049 -11.433 5.995 1.00 94.19 94 THR A C 1
ATOM 700 O O . THR A 1 94 ? 0.894 -12.647 6.162 1.00 94.19 94 THR A O 1
ATOM 703 N N . GLU A 1 95 ? 1.286 -10.924 4.791 1.00 94.56 95 GLU A N 1
ATOM 704 C CA . GLU A 1 95 ? 1.516 -11.738 3.603 1.00 94.56 95 GLU A CA 1
ATOM 705 C C . GLU A 1 95 ? 2.940 -11.523 3.115 1.00 94.56 95 GLU A C 1
ATOM 707 O O . GLU A 1 95 ? 3.292 -10.436 2.668 1.00 94.56 95 GLU A O 1
ATOM 712 N N . ILE A 1 96 ? 3.777 -12.550 3.229 1.00 94.00 96 ILE A N 1
ATOM 713 C CA . ILE A 1 96 ? 5.210 -12.427 2.981 1.00 94.00 96 ILE A CA 1
ATOM 714 C C . ILE A 1 96 ? 5.656 -13.545 2.042 1.00 94.00 96 ILE A C 1
ATOM 716 O O . ILE A 1 96 ? 5.377 -14.718 2.290 1.00 94.00 96 ILE A O 1
ATOM 720 N N . SER A 1 97 ? 6.387 -13.180 0.993 1.00 94.12 97 SER A N 1
ATOM 721 C CA . SER A 1 97 ? 7.100 -14.104 0.112 1.00 94.12 97 SER A CA 1
ATOM 722 C C . SER A 1 97 ? 8.449 -13.503 -0.257 1.00 94.12 97 SER A C 1
ATOM 724 O O . SER A 1 97 ? 8.517 -12.375 -0.731 1.00 94.12 97 SER A O 1
ATOM 726 N N . GLY A 1 98 ? 9.547 -14.228 -0.028 1.00 93.56 98 GLY A N 1
ATOM 727 C CA . GLY A 1 98 ? 10.885 -13.730 -0.372 1.00 93.56 98 GLY A CA 1
ATOM 728 C C . GLY A 1 98 ? 11.290 -12.438 0.352 1.00 93.56 98 GLY A C 1
ATOM 729 O O . GLY A 1 98 ? 12.133 -11.706 -0.159 1.00 93.56 98 GLY A O 1
ATOM 730 N N . ALA A 1 99 ? 10.708 -12.155 1.519 1.00 95.19 99 ALA A N 1
ATOM 731 C CA . ALA A 1 99 ? 10.970 -10.951 2.299 1.00 95.19 99 ALA A CA 1
ATOM 732 C C . ALA A 1 99 ? 11.021 -11.251 3.805 1.00 95.19 99 ALA A C 1
ATOM 734 O O . ALA A 1 99 ? 10.610 -12.320 4.258 1.00 95.19 99 ALA A O 1
ATOM 735 N N . ILE A 1 100 ? 11.520 -10.289 4.572 1.00 94.31 100 ILE A N 1
ATOM 736 C CA . ILE A 1 100 ? 11.449 -10.231 6.032 1.00 94.31 100 ILE A CA 1
ATOM 737 C C . ILE A 1 100 ? 10.757 -8.918 6.383 1.00 94.31 100 ILE A C 1
ATOM 739 O O . ILE A 1 100 ? 11.075 -7.886 5.796 1.00 94.31 100 ILE A O 1
ATOM 743 N N . LEU A 1 101 ? 9.828 -8.953 7.336 1.00 95.44 101 LEU A N 1
ATOM 744 C CA . LEU A 1 101 ? 9.110 -7.778 7.816 1.00 95.44 101 LEU A CA 1
ATOM 745 C C . LEU A 1 101 ? 9.027 -7.817 9.341 1.00 95.44 101 LEU A C 1
ATOM 747 O O . LEU A 1 101 ? 8.622 -8.824 9.918 1.00 95.44 101 LEU A O 1
ATOM 751 N N . THR A 1 102 ? 9.363 -6.699 9.969 1.00 95.25 102 THR A N 1
ATOM 752 C CA . THR A 1 102 ? 9.260 -6.473 11.408 1.00 95.25 102 THR A CA 1
ATOM 753 C C . THR A 1 102 ? 8.386 -5.250 11.641 1.00 95.25 102 THR A C 1
ATOM 755 O O . THR A 1 102 ? 8.730 -4.145 11.220 1.00 95.25 102 THR A O 1
ATOM 758 N N . ILE A 1 103 ? 7.266 -5.431 12.340 1.00 95.69 103 ILE A N 1
ATOM 759 C CA . ILE A 1 103 ? 6.389 -4.330 12.754 1.00 95.69 103 ILE A CA 1
ATOM 760 C C . ILE A 1 103 ? 6.800 -3.909 14.162 1.00 95.69 103 ILE A C 1
ATOM 762 O O . ILE A 1 103 ? 6.718 -4.698 15.101 1.00 95.69 103 ILE A O 1
ATOM 766 N N . SER A 1 104 ? 7.257 -2.667 14.311 1.00 95.00 104 SER A N 1
ATOM 767 C CA . SER A 1 104 ? 7.680 -2.114 15.601 1.00 95.00 104 SER A CA 1
ATOM 768 C C . SER A 1 104 ? 6.560 -1.362 16.314 1.00 95.00 104 SER A C 1
ATOM 770 O O . SER A 1 104 ? 6.563 -1.276 17.541 1.00 95.00 104 SER A O 1
ATOM 772 N N . ARG A 1 105 ? 5.597 -0.810 15.564 1.00 93.81 105 ARG A N 1
ATOM 773 C CA . ARG A 1 105 ? 4.460 -0.075 16.125 1.00 93.81 105 ARG A CA 1
ATOM 774 C C . ARG A 1 105 ? 3.223 -0.206 15.249 1.00 93.81 105 ARG A C 1
ATOM 776 O O . ARG A 1 105 ? 3.316 -0.099 14.031 1.00 93.81 105 ARG A O 1
ATOM 783 N N . VAL A 1 106 ? 2.074 -0.339 15.903 1.00 94.94 106 VAL A N 1
ATOM 784 C CA . VAL A 1 106 ? 0.746 -0.148 15.313 1.00 94.94 106 VAL A CA 1
ATOM 785 C C . VAL A 1 106 ? 0.108 1.047 16.016 1.00 94.94 106 VAL A C 1
ATOM 787 O O . VAL A 1 106 ? -0.002 1.061 17.241 1.00 94.94 106 VAL A O 1
ATOM 790 N N . SER A 1 107 ? -0.270 2.061 15.249 1.00 94.31 107 SER A N 1
ATOM 791 C CA . SER A 1 107 ? -0.927 3.275 15.728 1.00 94.31 107 SER A CA 1
ATOM 792 C C . SER A 1 107 ? -2.374 3.261 15.253 1.00 94.31 107 SER A C 1
ATOM 794 O O . SER A 1 107 ? -2.637 3.062 14.070 1.00 94.31 107 SER A O 1
ATOM 796 N N . VAL A 1 108 ? -3.313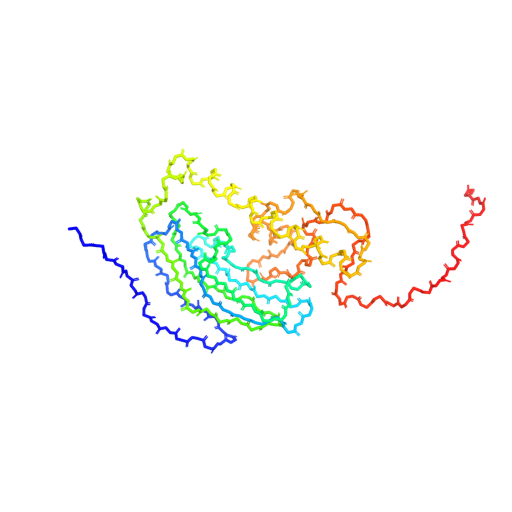 3.488 16.166 1.00 94.56 108 VAL A N 1
ATOM 797 C CA . VAL A 1 108 ? -4.748 3.441 15.874 1.00 94.56 108 VAL A CA 1
ATOM 798 C C . VAL A 1 108 ? -5.407 4.708 16.391 1.00 94.56 108 VAL A C 1
ATOM 800 O O . VAL A 1 108 ? -5.097 5.166 17.490 1.00 94.56 108 VAL A O 1
ATOM 803 N N . LEU A 1 109 ? -6.343 5.245 15.612 1.00 94.12 109 LEU A N 1
ATOM 804 C CA . LEU A 1 109 ? -7.268 6.273 16.069 1.00 94.12 109 LEU A CA 1
ATOM 805 C C . LEU A 1 109 ? -8.653 5.652 16.258 1.00 94.12 109 LEU A C 1
ATOM 807 O O . LEU A 1 109 ? -9.240 5.157 15.302 1.00 94.12 109 LEU A O 1
ATOM 811 N N . ASN A 1 110 ? -9.181 5.698 17.477 1.00 92.00 110 ASN A N 1
ATOM 812 C CA . ASN A 1 110 ? -10.480 5.131 17.862 1.00 92.00 110 ASN A CA 1
ATOM 813 C C . ASN A 1 110 ? -11.582 6.188 18.069 1.00 92.00 110 ASN A C 1
ATOM 815 O O . ASN A 1 110 ? -12.710 5.840 18.405 1.00 92.00 110 ASN A O 1
ATOM 819 N N . ASP A 1 111 ? -11.265 7.467 17.868 1.00 90.88 111 ASP A N 1
ATOM 820 C CA . ASP A 1 111 ? -12.198 8.586 18.002 1.00 90.88 111 ASP A CA 1
ATOM 821 C C . ASP A 1 111 ? -12.220 9.415 16.713 1.00 90.88 111 ASP A C 1
ATOM 823 O O . ASP A 1 111 ? -11.190 9.940 16.281 1.00 90.88 111 ASP A O 1
ATOM 827 N N . GLU A 1 112 ? -13.403 9.560 16.114 1.00 91.31 112 GLU A N 1
ATOM 828 C CA . GLU A 1 112 ? -13.619 10.358 14.905 1.00 91.31 112 GLU A CA 1
ATOM 829 C C . GLU A 1 112 ? -13.199 11.818 15.109 1.00 91.31 112 GLU A C 1
ATOM 831 O O . GLU A 1 112 ? -12.671 12.455 14.197 1.00 91.31 112 GLU A O 1
ATOM 836 N N . GLN A 1 113 ? -13.373 12.356 16.322 1.00 91.38 113 GLN A N 1
ATOM 837 C CA . GLN A 1 113 ? -13.005 13.739 16.633 1.00 91.38 113 GLN A CA 1
ATOM 838 C C . GLN A 1 113 ? -11.490 13.969 16.612 1.00 91.38 113 GLN A C 1
ATOM 840 O O . GLN A 1 113 ? -11.044 15.110 16.456 1.00 91.38 113 GLN A O 1
ATOM 845 N N . GLY A 1 114 ? -10.698 12.898 16.712 1.00 91.00 114 GLY A N 1
ATOM 846 C CA . GLY A 1 114 ? -9.249 12.948 16.547 1.00 91.00 114 GLY A CA 1
ATOM 847 C C . GLY A 1 114 ? -8.791 13.044 15.089 1.00 91.00 114 GLY A C 1
ATOM 848 O O . GLY A 1 114 ? -7.597 13.219 14.845 1.00 91.00 114 GLY A O 1
ATOM 849 N N . LEU A 1 115 ? -9.702 12.966 14.109 1.00 93.06 115 LEU A N 1
ATOM 850 C CA . LEU A 1 115 ? -9.359 13.169 12.704 1.00 93.06 115 LEU A CA 1
ATOM 851 C C . LEU A 1 115 ? -8.919 14.619 12.438 1.00 93.06 115 LEU A C 1
ATOM 853 O O . LEU A 1 115 ? -9.467 15.600 12.962 1.00 93.06 115 LEU A O 1
ATOM 857 N N . GLY A 1 116 ? -7.926 14.760 11.558 1.00 92.25 116 GLY A N 1
ATOM 858 C CA . GLY A 1 116 ? -7.378 16.056 11.161 1.00 92.25 116 GLY A CA 1
ATOM 859 C C . GLY A 1 116 ? -8.450 17.013 10.626 1.00 92.25 116 GLY A C 1
ATOM 860 O O . GLY A 1 116 ? -9.477 16.600 10.084 1.00 92.25 116 GLY A O 1
ATOM 861 N N . GLN A 1 117 ? -8.213 18.320 10.760 1.00 93.56 117 GLN A N 1
ATOM 862 C CA . GLN A 1 117 ? -9.158 19.352 10.313 1.00 93.56 117 GLN A CA 1
ATOM 863 C C . GLN A 1 117 ? -9.509 19.211 8.823 1.00 93.56 117 GLN A C 1
ATOM 865 O O . GLN A 1 117 ? -10.663 19.379 8.441 1.00 93.56 117 GLN A O 1
ATOM 870 N N . GLN A 1 118 ? -8.533 18.839 7.992 1.00 92.56 118 GLN A N 1
ATOM 871 C CA . GLN A 1 118 ? -8.723 18.605 6.561 1.00 92.56 118 GLN A CA 1
ATOM 872 C C . GLN A 1 118 ? -9.673 17.433 6.288 1.00 92.56 118 GLN A C 1
ATOM 874 O O . GLN A 1 118 ? -10.500 17.527 5.384 1.00 92.56 118 GLN A O 1
ATOM 879 N N . VAL A 1 119 ? -9.588 16.353 7.075 1.00 94.81 119 VAL A N 1
ATOM 880 C CA . VAL A 1 119 ? -10.495 15.200 6.953 1.00 94.81 119 VAL A CA 1
ATOM 881 C C . VAL A 1 119 ? -11.922 15.627 7.275 1.00 94.81 119 VAL A C 1
ATOM 883 O O . VAL A 1 119 ? -12.836 15.336 6.511 1.00 94.81 119 VAL A O 1
ATOM 886 N N . ARG A 1 120 ? -12.108 16.382 8.365 1.00 91.81 120 ARG A N 1
ATOM 887 C CA . ARG A 1 120 ? -13.422 16.906 8.770 1.00 91.81 120 ARG A CA 1
ATOM 888 C C . ARG A 1 120 ? -14.007 17.886 7.750 1.00 91.81 120 ARG A C 1
ATOM 890 O O . ARG A 1 120 ? -15.213 17.885 7.541 1.00 91.81 120 ARG A O 1
ATOM 897 N N . ALA A 1 121 ? -13.167 18.687 7.094 1.00 94.31 121 ALA A N 1
ATOM 898 C CA . ALA A 1 121 ? -13.598 19.644 6.076 1.00 94.31 121 ALA A CA 1
ATOM 899 C C . ALA A 1 121 ? -13.978 18.983 4.737 1.00 94.31 121 ALA A C 1
ATOM 901 O O . ALA A 1 121 ? -14.958 19.382 4.117 1.00 94.31 121 ALA A O 1
ATOM 902 N N . MET A 1 122 ? -13.211 17.987 4.276 1.00 95.25 122 MET A N 1
ATOM 903 C CA . MET A 1 122 ? -13.456 17.309 2.991 1.00 95.25 122 MET A CA 1
ATOM 904 C C . MET A 1 122 ? -14.413 16.114 3.092 1.00 95.25 122 MET A C 1
ATOM 906 O O . MET A 1 122 ? -14.991 15.696 2.086 1.00 95.25 122 MET A O 1
ATOM 910 N N . GLY A 1 123 ? -14.548 15.541 4.286 1.00 95.12 123 GLY A N 1
ATOM 911 C CA . GLY A 1 123 ? -15.170 14.245 4.516 1.00 95.12 123 GLY A CA 1
ATOM 912 C C . GLY A 1 123 ? -14.213 13.077 4.253 1.00 95.12 123 GLY A C 1
ATOM 913 O O . GLY A 1 123 ? -13.306 13.149 3.419 1.00 95.12 123 GLY A O 1
ATOM 914 N N . ILE A 1 124 ? -14.456 11.966 4.955 1.00 94.12 124 ILE A N 1
ATOM 915 C CA . ILE A 1 124 ? -13.617 10.754 4.949 1.00 94.12 124 ILE A CA 1
ATOM 916 C C . ILE A 1 124 ? -13.374 10.225 3.531 1.00 94.12 124 ILE A C 1
ATOM 918 O O . ILE A 1 124 ? -12.232 9.990 3.148 1.00 94.12 124 ILE A O 1
ATOM 922 N N . LYS A 1 125 ? -14.432 10.092 2.721 1.00 93.88 125 LYS A N 1
ATOM 923 C CA . LYS A 1 125 ? -14.340 9.525 1.366 1.00 93.88 125 LYS A CA 1
ATOM 924 C C . LYS A 1 125 ? -13.460 10.366 0.437 1.00 93.88 125 LYS A C 1
ATOM 926 O O . LYS A 1 125 ? -12.597 9.825 -0.257 1.00 93.88 125 LYS A O 1
ATOM 931 N N . SER A 1 126 ? -13.676 11.680 0.418 1.00 95.44 126 SER A N 1
ATOM 932 C CA . SER A 1 126 ? -12.937 12.605 -0.448 1.00 95.44 126 SER A CA 1
ATOM 933 C C . SER A 1 126 ? -11.475 12.707 -0.019 1.00 95.44 126 SER A C 1
ATOM 935 O O . SER A 1 126 ? -10.585 12.640 -0.865 1.00 95.44 126 SER A O 1
ATOM 937 N N . TYR A 1 127 ? -11.225 12.799 1.293 1.00 95.94 127 TYR A N 1
ATOM 938 C CA . TYR A 1 127 ? -9.870 12.805 1.839 1.00 95.94 127 TYR A CA 1
ATOM 939 C C . TYR A 1 127 ? -9.131 11.503 1.517 1.00 95.94 127 TYR A C 1
ATOM 941 O O . TYR A 1 127 ? -8.029 11.547 0.976 1.00 95.94 127 TYR A O 1
ATOM 949 N N . GLY A 1 128 ? -9.758 10.351 1.780 1.00 94.56 128 GLY A N 1
ATOM 950 C CA . GLY A 1 128 ? -9.190 9.040 1.471 1.00 94.56 128 GLY A CA 1
ATOM 951 C C . GLY A 1 128 ? -8.839 8.915 -0.009 1.00 94.56 128 GLY A C 1
ATOM 952 O O . GLY A 1 128 ? -7.714 8.567 -0.346 1.00 94.56 128 GLY A O 1
ATOM 953 N N . SER A 1 129 ? -9.743 9.323 -0.905 1.00 93.44 129 SER A N 1
ATOM 954 C CA . SER A 1 129 ? -9.491 9.314 -2.355 1.00 93.44 129 SER A CA 1
ATOM 955 C C . SER A 1 129 ? -8.287 10.182 -2.756 1.00 93.44 129 SER A C 1
ATOM 957 O O . SER A 1 129 ? -7.506 9.796 -3.628 1.00 93.44 129 SER A O 1
ATOM 959 N N . ALA A 1 130 ? -8.105 11.344 -2.119 1.00 95.25 130 ALA A N 1
ATOM 960 C CA . ALA A 1 130 ? -6.968 12.228 -2.374 1.00 95.25 130 ALA A CA 1
ATOM 961 C C . ALA A 1 130 ? -5.637 11.641 -1.867 1.00 95.25 130 ALA A C 1
ATOM 963 O O . ALA A 1 130 ? -4.623 11.709 -2.570 1.00 95.25 130 ALA A O 1
ATOM 964 N N . VAL A 1 131 ? -5.643 11.024 -0.680 1.00 94.69 131 VAL A N 1
ATOM 965 C CA . VAL A 1 131 ? -4.479 10.306 -0.132 1.00 94.69 131 VAL A CA 1
ATOM 966 C C . VAL A 1 131 ? -4.102 9.140 -1.040 1.00 94.69 131 VAL A C 1
ATOM 968 O O . VAL A 1 131 ? -2.950 9.054 -1.467 1.00 94.69 131 VAL A O 1
ATOM 971 N N . HIS A 1 132 ? -5.082 8.327 -1.437 1.00 93.56 132 HIS A N 1
ATOM 972 C CA . HIS A 1 132 ? -4.889 7.216 -2.363 1.00 93.56 132 HIS A CA 1
ATOM 973 C C . HIS A 1 132 ? -4.262 7.648 -3.678 1.00 93.56 132 HIS A C 1
ATOM 975 O O . HIS A 1 132 ? -3.309 7.031 -4.145 1.00 93.56 132 HIS A O 1
ATOM 981 N N . LYS A 1 133 ? -4.767 8.729 -4.276 1.00 95.31 133 LYS A N 1
ATOM 982 C CA . LYS A 1 133 ? -4.200 9.270 -5.511 1.00 95.31 133 LYS A CA 1
ATOM 983 C C . LYS A 1 133 ? -2.740 9.691 -5.328 1.00 95.31 133 LYS A C 1
ATOM 985 O O . LYS A 1 133 ? -1.912 9.426 -6.194 1.00 95.31 133 LYS A O 1
ATOM 990 N N . THR A 1 134 ? -2.415 10.312 -4.197 1.00 96.00 134 THR A N 1
ATOM 991 C CA . THR A 1 134 ? -1.043 10.740 -3.890 1.00 96.00 134 THR A CA 1
ATOM 992 C C . THR A 1 134 ? -0.104 9.542 -3.744 1.00 96.00 134 THR A C 1
ATOM 994 O O . THR A 1 134 ? 0.933 9.501 -4.399 1.00 96.00 134 THR A O 1
ATOM 997 N N . GLN A 1 135 ? -0.489 8.533 -2.958 1.00 95.69 135 GLN A N 1
ATOM 998 C CA . GLN A 1 135 ? 0.284 7.293 -2.792 1.00 95.69 135 GLN A CA 1
ATOM 999 C C . GLN A 1 135 ? 0.470 6.558 -4.126 1.00 95.69 135 GLN A C 1
ATOM 1001 O O . GLN A 1 135 ? 1.558 6.078 -4.439 1.00 95.69 135 GLN A O 1
ATOM 1006 N N . ARG A 1 136 ? -0.579 6.519 -4.953 1.00 95.88 136 ARG A N 1
ATOM 1007 C CA . ARG A 1 136 ? -0.543 5.919 -6.287 1.00 95.88 136 ARG A CA 1
ATOM 1008 C C . ARG A 1 136 ? 0.487 6.586 -7.193 1.00 95.88 136 ARG A C 1
ATOM 1010 O O . ARG A 1 136 ? 1.237 5.885 -7.863 1.00 95.88 136 ARG A O 1
ATOM 1017 N N . ASN A 1 137 ? 0.544 7.916 -7.195 1.00 96.88 137 ASN A N 1
ATOM 1018 C CA . ASN A 1 137 ? 1.526 8.655 -7.987 1.00 96.88 137 ASN A CA 1
ATOM 1019 C C . ASN A 1 137 ? 2.958 8.334 -7.544 1.00 96.88 137 ASN A C 1
ATOM 1021 O O . ASN A 1 137 ? 3.799 8.069 -8.393 1.00 96.88 137 ASN A O 1
ATOM 1025 N N . VAL A 1 138 ? 3.207 8.235 -6.233 1.00 96.00 138 VAL A N 1
ATOM 1026 C CA . VAL A 1 138 ? 4.517 7.812 -5.706 1.00 96.00 138 VAL A CA 1
ATOM 1027 C C . VAL A 1 138 ? 4.897 6.413 -6.207 1.00 96.00 138 VAL A C 1
ATOM 1029 O O . VAL A 1 138 ? 6.039 6.194 -6.612 1.00 96.00 138 VAL A O 1
ATOM 1032 N N . LYS A 1 139 ? 3.948 5.465 -6.235 1.00 96.44 139 LYS A N 1
ATOM 1033 C CA . LYS A 1 139 ? 4.181 4.122 -6.796 1.00 96.44 139 LYS A CA 1
ATOM 1034 C C . LYS A 1 139 ? 4.486 4.179 -8.297 1.00 96.44 139 LYS A C 1
ATOM 1036 O O . LYS A 1 139 ? 5.451 3.563 -8.737 1.00 96.44 139 LYS A O 1
ATOM 1041 N N . ILE A 1 140 ? 3.720 4.948 -9.073 1.00 97.81 140 ILE A N 1
ATOM 1042 C CA . ILE A 1 140 ? 3.945 5.131 -10.519 1.00 97.81 140 ILE A CA 1
ATOM 1043 C C . ILE A 1 140 ? 5.337 5.713 -10.794 1.00 97.81 140 ILE A C 1
ATOM 1045 O O . ILE A 1 140 ? 6.040 5.212 -11.672 1.00 97.81 140 ILE A O 1
ATOM 1049 N N . ASP A 1 141 ? 5.746 6.740 -10.049 1.00 97.75 141 ASP A N 1
ATOM 1050 C CA . ASP A 1 141 ? 7.052 7.383 -10.214 1.00 97.75 141 ASP A CA 1
ATOM 1051 C C . ASP A 1 141 ? 8.186 6.395 -9.948 1.00 97.75 141 ASP A C 1
ATOM 1053 O O . ASP A 1 141 ? 9.117 6.276 -10.745 1.00 97.75 141 ASP A O 1
ATOM 1057 N N . LYS A 1 142 ? 8.060 5.610 -8.876 1.00 96.69 142 LYS A N 1
ATOM 1058 C CA . LYS A 1 142 ? 9.013 4.558 -8.523 1.00 96.69 142 LYS A CA 1
ATOM 1059 C C . LYS A 1 142 ? 9.110 3.465 -9.588 1.00 96.69 142 LYS A C 1
ATOM 1061 O O . LYS A 1 142 ? 10.210 3.037 -9.934 1.00 96.69 142 LYS A O 1
ATOM 1066 N N . ILE A 1 143 ? 7.978 3.033 -10.141 1.00 97.00 143 ILE A N 1
ATOM 1067 C CA . ILE A 1 143 ? 7.949 2.046 -11.226 1.00 97.00 143 ILE A CA 1
ATOM 1068 C C . ILE A 1 143 ? 8.628 2.612 -12.478 1.00 97.00 143 ILE A C 1
ATOM 1070 O O . ILE A 1 143 ? 9.488 1.956 -13.059 1.00 97.00 143 ILE A O 1
ATOM 1074 N N . ASN A 1 144 ? 8.298 3.842 -12.878 1.00 97.50 144 ASN A N 1
ATOM 1075 C CA . ASN A 1 144 ? 8.910 4.480 -14.045 1.00 97.50 144 ASN A CA 1
ATOM 1076 C C . ASN A 1 144 ? 10.413 4.732 -13.859 1.00 97.50 144 ASN A C 1
ATOM 1078 O O . ASN A 1 144 ? 11.176 4.616 -14.819 1.00 97.50 144 ASN A O 1
ATOM 1082 N N . GLN A 1 145 ? 10.857 5.028 -12.635 1.00 96.94 145 GLN A N 1
ATOM 1083 C CA . GLN A 1 145 ? 12.278 5.090 -12.309 1.00 96.94 145 GLN A CA 1
ATOM 1084 C C . GLN A 1 145 ? 12.952 3.731 -12.546 1.00 96.94 145 GLN A C 1
ATOM 1086 O O . GLN A 1 145 ? 13.931 3.665 -13.287 1.00 96.94 145 GLN A O 1
ATOM 1091 N N . HIS A 1 146 ? 12.386 2.648 -12.009 1.00 95.12 146 HIS A N 1
ATOM 1092 C CA . HIS A 1 146 ? 12.910 1.295 -12.202 1.00 95.12 146 HIS A CA 1
ATOM 1093 C C . HIS A 1 146 ? 12.950 0.882 -13.683 1.00 95.12 146 HIS A C 1
ATOM 1095 O O . HIS A 1 146 ? 13.957 0.352 -14.152 1.00 95.12 146 HIS A O 1
ATOM 1101 N N . ILE A 1 147 ? 11.879 1.160 -14.433 1.00 94.81 147 ILE A N 1
ATOM 1102 C CA . ILE A 1 147 ? 11.794 0.928 -15.883 1.00 94.81 147 ILE A CA 1
ATOM 1103 C C . ILE A 1 147 ? 12.957 1.608 -16.604 1.00 94.81 147 ILE A C 1
ATOM 1105 O O . ILE A 1 147 ? 13.627 0.981 -17.424 1.00 94.81 147 ILE A O 1
ATOM 1109 N N . LYS A 1 148 ? 13.215 2.883 -16.289 1.00 96.12 148 LYS A N 1
ATOM 1110 C CA . LYS A 1 148 ? 14.280 3.668 -16.919 1.00 96.12 148 LYS A CA 1
ATOM 1111 C C . LYS A 1 148 ? 15.667 3.133 -16.567 1.00 96.12 148 LYS A C 1
ATOM 1113 O O . LYS A 1 148 ? 16.512 3.022 -17.449 1.00 96.12 148 LYS A O 1
ATOM 1118 N N . GLU A 1 149 ? 15.899 2.808 -15.299 1.00 95.25 149 GLU A N 1
ATOM 1119 C CA . GLU A 1 149 ? 17.180 2.284 -14.807 1.00 95.25 149 GLU A CA 1
ATOM 1120 C C . GLU A 1 149 ? 17.526 0.915 -15.409 1.00 95.25 149 GLU A C 1
ATOM 1122 O O . GLU A 1 149 ? 18.698 0.630 -15.643 1.00 95.25 149 GLU A O 1
ATOM 1127 N N . ASN A 1 150 ? 16.513 0.100 -15.716 1.00 92.62 150 ASN A N 1
ATOM 1128 C CA . ASN A 1 150 ? 16.678 -1.248 -16.268 1.00 92.62 150 ASN A CA 1
ATOM 1129 C C . ASN A 1 150 ? 16.405 -1.329 -17.780 1.00 92.62 150 ASN A C 1
ATOM 1131 O O . ASN A 1 150 ? 16.418 -2.421 -18.343 1.00 92.62 150 ASN A O 1
ATOM 1135 N N . ASN A 1 151 ? 16.184 -0.188 -18.445 1.00 93.81 151 ASN A N 1
ATOM 1136 C CA . ASN A 1 151 ? 15.900 -0.096 -19.880 1.00 93.81 151 ASN A CA 1
ATOM 1137 C C . ASN A 1 151 ? 14.746 -1.019 -20.337 1.00 93.81 151 ASN A C 1
ATOM 1139 O O . ASN A 1 151 ? 14.840 -1.680 -21.374 1.00 93.81 151 ASN A O 1
ATOM 1143 N N . LEU A 1 152 ? 13.670 -1.080 -19.545 1.00 94.12 152 LEU A N 1
ATOM 1144 C CA . LEU A 1 152 ? 12.493 -1.903 -19.838 1.00 94.12 152 LEU A CA 1
ATOM 1145 C C . LEU A 1 152 ? 11.612 -1.254 -20.917 1.00 94.12 152 LEU A C 1
ATOM 1147 O O . LEU A 1 152 ? 11.514 -0.031 -21.013 1.00 94.12 152 LEU A O 1
ATOM 1151 N N . GLY A 1 153 ? 10.931 -2.080 -21.714 1.00 94.44 153 GLY A N 1
ATOM 1152 C CA . GLY A 1 153 ? 10.166 -1.643 -22.888 1.00 94.44 153 GLY A CA 1
ATOM 1153 C C . GLY A 1 153 ? 8.747 -1.120 -22.632 1.00 94.44 153 GLY A C 1
ATOM 1154 O O . GLY A 1 153 ? 7.973 -1.029 -23.586 1.00 94.44 153 GLY A O 1
ATOM 1155 N N . TRP A 1 154 ? 8.366 -0.813 -21.390 1.00 96.06 154 TRP A N 1
ATOM 1156 C CA . TRP A 1 154 ? 7.006 -0.391 -21.027 1.00 96.06 154 TRP A CA 1
ATOM 1157 C C . TRP A 1 154 ? 6.985 0.882 -20.183 1.00 96.06 154 TRP A C 1
ATOM 1159 O O . TRP A 1 154 ? 8.024 1.391 -19.790 1.00 96.06 154 TRP A O 1
ATOM 1169 N N . THR A 1 155 ? 5.795 1.433 -19.938 1.00 97.38 155 THR A N 1
ATOM 1170 C CA . THR A 1 155 ? 5.599 2.622 -19.094 1.00 97.38 155 THR A CA 1
ATOM 1171 C C . THR A 1 155 ? 4.445 2.423 -18.122 1.00 97.38 155 THR A C 1
ATOM 1173 O O . THR A 1 155 ? 3.431 1.799 -18.460 1.00 97.38 155 THR A O 1
ATOM 1176 N N . ALA A 1 156 ? 4.595 2.980 -16.921 1.00 97.94 156 ALA A N 1
ATOM 1177 C CA . ALA A 1 156 ? 3.568 2.970 -15.893 1.00 97.94 156 ALA A CA 1
ATOM 1178 C C . ALA A 1 156 ? 2.781 4.284 -15.865 1.00 97.94 156 ALA A C 1
ATOM 1180 O O . ALA A 1 156 ? 3.315 5.368 -16.118 1.00 97.94 156 ALA A O 1
ATOM 1181 N N . GLY A 1 157 ? 1.504 4.203 -15.510 1.00 97.81 157 GLY A N 1
ATOM 1182 C CA . GLY A 1 157 ? 0.650 5.358 -15.288 1.00 97.81 157 GLY A CA 1
ATOM 1183 C C . GLY A 1 157 ? -0.647 5.000 -14.574 1.00 97.81 157 GLY A C 1
ATOM 1184 O O . GLY A 1 157 ? -0.880 3.859 -14.188 1.00 97.81 157 GLY A O 1
ATOM 1185 N N . GLU A 1 158 ? -1.500 6.004 -14.389 1.00 97.06 158 GLU A N 1
ATOM 1186 C CA . GLU A 1 158 ? -2.836 5.794 -13.837 1.00 97.06 158 GLU A CA 1
ATOM 1187 C C . GLU A 1 158 ? -3.702 4.990 -14.823 1.00 97.06 158 GLU A C 1
ATOM 1189 O O . GLU A 1 158 ? -3.791 5.317 -16.009 1.00 97.06 158 GLU A O 1
ATOM 1194 N N . THR A 1 159 ? -4.348 3.950 -14.303 1.00 95.88 159 THR A N 1
ATOM 1195 C CA . THR A 1 159 ? -5.307 3.070 -14.986 1.00 95.88 159 THR A CA 1
ATOM 1196 C C . THR A 1 159 ? -6.557 2.911 -14.111 1.00 95.88 159 THR A C 1
ATOM 1198 O O . THR A 1 159 ? -6.535 3.252 -12.923 1.00 95.88 159 THR A O 1
ATOM 1201 N N . SER A 1 160 ? -7.637 2.333 -14.645 1.00 92.44 160 SER A N 1
ATOM 1202 C CA . SER A 1 160 ? -8.796 1.952 -13.822 1.00 92.44 160 SER A CA 1
ATOM 1203 C C . SER A 1 160 ? -8.420 0.989 -12.687 1.00 92.44 160 SER A C 1
ATOM 1205 O O . SER A 1 160 ? -8.889 1.166 -11.567 1.00 92.44 160 SER A O 1
ATOM 1207 N N . VAL A 1 161 ? -7.530 0.026 -12.948 1.00 94.44 161 VAL A N 1
ATOM 1208 C CA . VAL A 1 161 ? -7.130 -1.018 -11.987 1.00 94.44 161 VAL A CA 1
ATOM 1209 C C . VAL A 1 161 ? -6.194 -0.474 -10.907 1.00 94.44 161 VAL A C 1
ATOM 1211 O O . VAL A 1 161 ? -6.278 -0.870 -9.749 1.00 94.44 161 VAL A O 1
ATOM 1214 N N . SER A 1 162 ? -5.336 0.494 -11.239 1.00 94.56 162 SER A N 1
ATOM 1215 C CA . SER A 1 162 ? -4.439 1.134 -10.264 1.00 94.56 162 SER A CA 1
ATOM 1216 C C . SER A 1 162 ? -5.171 1.875 -9.137 1.00 94.56 162 SER A C 1
ATOM 1218 O O . SER A 1 162 ? -4.562 2.211 -8.118 1.00 94.56 162 SER A O 1
ATOM 1220 N N . GLY A 1 163 ? -6.459 2.175 -9.339 1.00 92.88 163 GLY A N 1
ATOM 1221 C CA . GLY A 1 163 ? -7.324 2.811 -8.354 1.00 92.88 163 GLY A CA 1
ATOM 1222 C C . GLY A 1 163 ? -8.133 1.854 -7.490 1.00 92.88 163 GLY A C 1
ATOM 1223 O O . GLY A 1 163 ? -8.811 2.342 -6.591 1.00 92.88 163 GLY A O 1
ATOM 1224 N N . TYR A 1 164 ? -8.067 0.550 -7.754 1.00 95.44 164 TYR A N 1
ATOM 1225 C CA . TYR A 1 164 ? -8.789 -0.457 -6.987 1.00 95.44 164 TYR A CA 1
ATOM 1226 C C . TYR A 1 164 ? -8.175 -0.668 -5.609 1.00 95.44 164 TYR A C 1
ATOM 1228 O O . TYR A 1 164 ? -6.948 -0.624 -5.455 1.00 95.44 164 TYR A O 1
ATOM 1236 N N . SER A 1 165 ? -9.041 -0.932 -4.633 1.00 95.06 165 SER A N 1
ATOM 1237 C CA . SER A 1 165 ? -8.634 -1.421 -3.321 1.00 95.06 165 SER A CA 1
ATOM 1238 C C . SER A 1 165 ? -7.989 -2.804 -3.421 1.00 95.06 165 SER A C 1
ATOM 1240 O O . SER A 1 165 ? -8.109 -3.503 -4.430 1.00 95.06 165 SER A O 1
ATOM 1242 N N . TYR A 1 166 ? -7.330 -3.242 -2.355 1.00 95.62 166 TYR A N 1
ATOM 1243 C CA . TYR A 1 166 ? -6.788 -4.590 -2.244 1.00 95.62 166 TYR A CA 1
ATOM 1244 C C . TYR A 1 166 ? -7.845 -5.665 -2.491 1.00 95.62 166 TYR A C 1
ATOM 1246 O O . TYR A 1 166 ? -7.627 -6.590 -3.274 1.00 95.62 166 TYR A O 1
ATOM 1254 N N . GLU A 1 167 ? -9.011 -5.499 -1.871 1.00 94.50 167 GLU A N 1
ATOM 1255 C CA . GLU A 1 167 ? -10.146 -6.400 -2.031 1.00 94.50 167 GLU A CA 1
ATOM 1256 C C . GLU A 1 167 ? -10.642 -6.420 -3.488 1.00 94.50 167 GLU A C 1
ATOM 1258 O O . GLU A 1 167 ? -10.803 -7.488 -4.077 1.00 94.50 167 GLU A O 1
ATOM 1263 N N . GLU A 1 168 ? -10.794 -5.252 -4.121 1.00 95.19 168 GLU A N 1
ATOM 1264 C CA . GLU A 1 168 ? -11.198 -5.139 -5.530 1.00 95.19 168 GLU A CA 1
ATOM 1265 C C . GLU A 1 168 ? -10.162 -5.770 -6.476 1.00 95.19 168 GLU A C 1
ATOM 1267 O O . GLU A 1 168 ? -10.529 -6.448 -7.439 1.00 95.19 168 GLU A O 1
ATOM 1272 N N . LYS A 1 169 ? -8.862 -5.617 -6.187 1.00 95.44 169 LYS A N 1
ATOM 1273 C CA . LYS A 1 169 ? -7.785 -6.287 -6.933 1.00 95.44 169 LYS A CA 1
ATOM 1274 C C . LYS A 1 169 ? -7.849 -7.807 -6.771 1.00 95.44 169 LYS A C 1
ATOM 1276 O O . LYS A 1 169 ? -7.682 -8.512 -7.765 1.00 95.44 169 LYS A O 1
ATOM 1281 N N . LYS A 1 170 ? -8.121 -8.330 -5.567 1.00 94.50 170 LYS A N 1
ATOM 1282 C CA . LYS A 1 170 ? -8.332 -9.776 -5.355 1.00 94.50 170 LYS A CA 1
ATOM 1283 C C . LYS A 1 170 ? -9.501 -10.286 -6.192 1.00 94.50 170 LYS A C 1
ATOM 1285 O O . LYS A 1 170 ? -9.326 -11.246 -6.942 1.00 94.50 170 LYS A O 1
ATOM 1290 N N . MET A 1 171 ? -10.640 -9.592 -6.151 1.00 92.69 171 MET A N 1
ATOM 1291 C CA . MET A 1 171 ? -11.815 -9.947 -6.953 1.00 92.69 171 MET A CA 1
ATOM 1292 C C . MET A 1 171 ? -11.505 -9.957 -8.455 1.00 92.69 171 MET A C 1
ATOM 1294 O O . MET A 1 171 ? -11.862 -10.910 -9.145 1.00 92.69 171 MET A O 1
ATOM 1298 N N . LEU A 1 172 ? -10.803 -8.936 -8.961 1.00 93.25 172 LEU A N 1
ATOM 1299 C CA . LEU A 1 172 ? -10.419 -8.848 -10.374 1.00 93.25 172 LEU A CA 1
ATOM 1300 C C . LEU A 1 172 ? -9.529 -10.021 -10.813 1.00 93.25 172 LEU A C 1
ATOM 1302 O O . LEU A 1 172 ? -9.664 -10.511 -11.931 1.00 93.25 172 LEU A O 1
ATOM 1306 N N . MET A 1 173 ? -8.637 -10.477 -9.933 1.00 91.50 173 MET A N 1
ATOM 1307 C CA . MET A 1 173 ? -7.720 -11.588 -10.198 1.00 91.50 173 MET A CA 1
ATOM 1308 C C . MET A 1 173 ? -8.353 -12.970 -9.970 1.00 91.50 173 MET A C 1
ATOM 1310 O O . MET A 1 173 ? -7.662 -13.979 -10.095 1.00 91.50 173 MET A O 1
ATOM 1314 N N . GLY A 1 174 ? -9.645 -13.035 -9.628 1.00 91.19 174 GLY A N 1
ATOM 1315 C CA . GLY A 1 174 ? -10.330 -14.289 -9.303 1.00 91.19 174 GLY A CA 1
ATOM 1316 C C . GLY A 1 174 ? -9.846 -14.932 -8.000 1.00 91.19 174 GLY A C 1
ATOM 1317 O O . GLY A 1 174 ? -10.101 -16.111 -7.773 1.00 91.19 174 GLY A O 1
ATOM 1318 N N . VAL A 1 175 ? -9.152 -14.167 -7.156 1.00 90.31 175 VAL A N 1
ATOM 1319 C CA . VAL A 1 175 ? -8.636 -14.601 -5.857 1.00 90.31 175 VAL A CA 1
ATOM 1320 C C . VAL A 1 175 ? -9.749 -14.425 -4.833 1.00 90.31 175 VAL A C 1
ATOM 1322 O O . VAL A 1 175 ? -10.290 -13.328 -4.678 1.00 90.31 175 VAL A O 1
ATOM 1325 N N . SER A 1 176 ? -10.105 -15.494 -4.121 1.00 81.62 176 SER A N 1
ATOM 1326 C CA . SER A 1 176 ? -11.216 -15.463 -3.164 1.00 81.62 176 SER A CA 1
ATOM 1327 C C . SER A 1 176 ? -10.867 -16.111 -1.828 1.00 81.62 176 SER A C 1
ATOM 1329 O O . SER A 1 176 ? -9.940 -16.913 -1.710 1.00 81.62 176 SER A O 1
ATOM 1331 N N . GLY A 1 177 ? -11.613 -15.731 -0.788 1.00 80.69 177 GLY A N 1
ATOM 1332 C CA . GLY A 1 177 ? -11.399 -16.237 0.563 1.00 80.69 177 GLY A CA 1
ATOM 1333 C C . GLY A 1 177 ? -9.981 -15.960 1.066 1.00 80.69 177 GLY A C 1
ATOM 1334 O O . GLY A 1 177 ? -9.501 -14.827 1.026 1.00 80.69 177 GLY A O 1
ATOM 1335 N N . THR A 1 178 ? -9.316 -17.012 1.545 1.00 80.19 178 THR A N 1
ATOM 1336 C CA . THR A 1 178 ? -7.990 -16.946 2.179 1.00 80.19 178 THR A CA 1
ATOM 1337 C C . THR A 1 178 ? -6.824 -16.941 1.191 1.00 80.19 178 THR A C 1
ATOM 1339 O O . THR A 1 178 ? -5.667 -16.964 1.613 1.00 80.19 178 THR A O 1
ATOM 1342 N N . GLU A 1 179 ? -7.093 -16.981 -0.115 1.00 88.00 179 GLU A N 1
ATOM 1343 C CA . GLU A 1 179 ? -6.041 -16.876 -1.120 1.00 88.00 179 GLU A CA 1
ATOM 1344 C C . GLU A 1 179 ? -5.441 -15.465 -1.129 1.00 88.00 179 GLU A C 1
ATOM 1346 O O . GLU A 1 179 ? -6.131 -14.459 -0.943 1.00 88.00 179 GLU A O 1
ATOM 1351 N N . LYS A 1 180 ? -4.124 -15.401 -1.332 1.00 90.75 180 LYS A N 1
ATOM 1352 C CA . LYS A 1 180 ? -3.352 -14.156 -1.311 1.00 90.75 180 LYS A CA 1
ATOM 1353 C C . LYS A 1 180 ? -3.237 -13.608 -2.723 1.00 90.75 180 LYS A C 1
ATOM 1355 O O . LYS A 1 180 ? -3.008 -14.373 -3.660 1.00 90.75 180 LYS A O 1
ATOM 1360 N N . LEU A 1 181 ? -3.334 -12.289 -2.875 1.00 92.62 181 LEU A N 1
ATOM 1361 C CA . LEU A 1 181 ? -3.066 -11.652 -4.161 1.00 92.62 181 LEU A CA 1
ATOM 1362 C C . LEU A 1 181 ? -1.614 -11.973 -4.579 1.00 92.62 181 LEU A C 1
ATOM 1364 O O . LEU A 1 181 ? -0.709 -11.851 -3.749 1.00 92.62 181 LEU A O 1
ATOM 1368 N N . PRO A 1 182 ? -1.324 -12.374 -5.827 1.00 92.38 182 PRO A N 1
ATOM 1369 C CA . PRO A 1 182 ? 0.061 -12.526 -6.258 1.00 92.38 182 PRO A CA 1
ATOM 1370 C C . PRO A 1 182 ? 0.780 -11.168 -6.275 1.00 92.38 182 PRO A C 1
ATOM 1372 O O . PRO A 1 182 ? 0.165 -10.103 -6.167 1.00 92.38 182 PRO A O 1
ATOM 1375 N N . ASN A 1 183 ? 2.105 -11.179 -6.405 1.00 93.75 183 ASN A N 1
ATOM 1376 C CA . ASN A 1 183 ? 2.828 -9.959 -6.746 1.00 93.75 183 ASN A CA 1
ATOM 1377 C C . ASN A 1 183 ? 2.497 -9.582 -8.199 1.00 93.75 183 ASN A C 1
ATOM 1379 O O . ASN A 1 183 ? 2.828 -10.329 -9.119 1.00 93.75 183 ASN A O 1
ATOM 1383 N N . LEU A 1 184 ? 1.832 -8.441 -8.395 1.00 93.38 184 LEU A N 1
ATOM 1384 C CA . LEU A 1 184 ? 1.404 -7.971 -9.714 1.00 93.38 184 LEU A CA 1
ATOM 1385 C C . LEU A 1 184 ? 2.545 -7.337 -10.521 1.00 93.38 184 LEU A C 1
ATOM 1387 O O . LEU A 1 184 ? 2.356 -7.057 -11.701 1.00 93.38 184 LEU A O 1
ATOM 1391 N N . GLN A 1 185 ? 3.706 -7.090 -9.902 1.00 93.81 185 GLN A N 1
ATOM 1392 C CA . GLN A 1 185 ? 4.880 -6.471 -10.526 1.00 93.81 185 GLN A CA 1
ATOM 1393 C C . GLN A 1 185 ? 4.540 -5.216 -11.348 1.00 93.81 185 GLN A C 1
ATOM 1395 O O . GLN A 1 185 ? 5.101 -4.963 -12.412 1.00 93.81 185 GLN A O 1
ATOM 1400 N N . GLY A 1 186 ? 3.596 -4.416 -10.849 1.00 94.50 186 GLY A N 1
ATOM 1401 C CA . GLY A 1 186 ? 3.213 -3.145 -11.450 1.00 94.50 186 GLY A CA 1
ATOM 1402 C C . GLY A 1 186 ? 2.289 -3.272 -12.658 1.00 94.50 186 GLY A C 1
ATOM 1403 O O . GLY A 1 186 ? 2.015 -2.265 -13.311 1.00 94.50 186 GLY A O 1
ATOM 1404 N N . PHE A 1 187 ? 1.783 -4.473 -12.954 1.00 94.38 187 PHE A N 1
ATOM 1405 C CA . PHE A 1 187 ? 0.831 -4.702 -14.037 1.00 94.38 187 PHE A CA 1
ATOM 1406 C C . PHE A 1 187 ? -0.434 -3.849 -13.891 1.00 94.38 187 PHE A C 1
ATOM 1408 O O . PHE A 1 187 ? -0.974 -3.373 -14.888 1.00 94.38 187 PHE A O 1
ATOM 1415 N N . GLU A 1 188 ? -0.879 -3.560 -12.664 1.00 95.38 188 GLU A N 1
ATOM 1416 C CA . GLU A 1 188 ? -2.024 -2.672 -12.449 1.00 95.38 188 GLU A CA 1
ATOM 1417 C C . GLU A 1 188 ? -1.766 -1.230 -12.918 1.00 95.38 188 GLU A C 1
ATOM 1419 O O . GLU A 1 188 ? -2.713 -0.471 -13.111 1.00 95.38 188 GLU A O 1
ATOM 1424 N N . TYR A 1 189 ? -0.505 -0.846 -13.121 1.00 97.44 189 TYR A N 1
ATOM 1425 C CA . TYR A 1 189 ? -0.088 0.467 -13.612 1.00 97.44 189 TYR A CA 1
ATOM 1426 C C . TYR A 1 189 ? 0.299 0.457 -15.094 1.00 97.44 189 TYR A C 1
ATOM 1428 O O . TYR A 1 189 ? 0.687 1.498 -15.623 1.00 97.44 189 TYR A O 1
ATOM 1436 N N . TYR A 1 190 ? 0.231 -0.684 -15.783 1.00 96.69 190 TYR A N 1
ATOM 1437 C CA . TYR A 1 190 ? 0.669 -0.794 -17.173 1.00 96.69 190 TYR A CA 1
ATOM 1438 C C . TYR A 1 190 ? -0.147 0.120 -18.103 1.00 96.69 190 TYR A C 1
ATOM 1440 O O . TYR A 1 190 ? -1.370 0.006 -18.200 1.00 96.69 190 TYR A O 1
ATOM 1448 N N . LYS A 1 191 ? 0.545 1.019 -18.817 1.00 96.69 191 LYS A N 1
ATOM 1449 C CA . LYS A 1 191 ? -0.078 1.995 -19.727 1.00 96.69 191 LYS A CA 1
ATOM 1450 C C . LYS A 1 191 ? 0.267 1.776 -21.201 1.00 96.69 191 LYS A C 1
ATOM 1452 O O . LYS A 1 191 ? -0.524 2.142 -22.068 1.00 96.69 191 LYS A O 1
ATOM 1457 N N . GLY A 1 192 ? 1.422 1.186 -21.504 1.00 94.81 192 GLY A N 1
ATOM 1458 C CA . GLY A 1 192 ? 1.818 0.880 -22.879 1.00 94.81 192 GLY A CA 1
ATOM 1459 C C . GLY A 1 192 ? 3.251 0.371 -23.010 1.00 94.81 192 GLY A C 1
ATOM 1460 O O . GLY A 1 192 ? 4.046 0.501 -22.078 1.00 94.81 192 GLY A O 1
ATOM 1461 N N . GLY A 1 193 ? 3.568 -0.177 -24.186 1.00 95.38 193 GLY A N 1
ATOM 1462 C CA . GLY A 1 193 ? 4.859 -0.790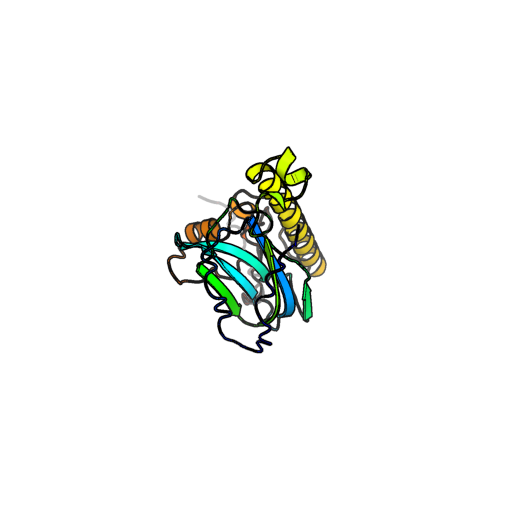 -24.515 1.00 95.38 193 GLY A CA 1
ATOM 1463 C C . GLY A 1 193 ? 4.809 -2.320 -24.497 1.00 95.38 193 GLY A C 1
ATOM 1464 O O . GLY A 1 193 ? 3.775 -2.906 -24.802 1.00 95.38 193 GLY A O 1
ATOM 1465 N N . ILE A 1 194 ? 5.927 -2.969 -24.171 1.00 93.56 194 ILE A N 1
ATOM 1466 C CA . ILE A 1 194 ? 6.019 -4.426 -23.993 1.00 93.56 194 ILE A CA 1
ATOM 1467 C C . ILE A 1 194 ? 6.280 -4.692 -22.514 1.00 93.56 194 ILE A C 1
ATOM 1469 O O . ILE A 1 194 ? 7.360 -4.394 -22.009 1.00 93.56 194 ILE A O 1
ATOM 1473 N N . PHE A 1 195 ? 5.264 -5.197 -21.816 1.00 93.56 195 PHE A N 1
ATOM 1474 C CA . PHE A 1 195 ? 5.369 -5.518 -20.397 1.00 93.56 195 PHE A CA 1
ATOM 1475 C C . PHE A 1 195 ? 6.237 -6.762 -20.181 1.00 93.56 195 PHE A C 1
ATOM 1477 O O . PHE A 1 195 ? 6.093 -7.761 -20.888 1.00 93.56 195 PHE A O 1
ATOM 1484 N N . GLU A 1 196 ? 7.114 -6.703 -19.184 1.00 88.81 196 GLU A N 1
ATOM 1485 C CA . GLU A 1 196 ? 8.069 -7.761 -18.859 1.00 88.81 196 GLU A CA 1
ATOM 1486 C C . GLU A 1 196 ? 7.985 -8.077 -17.364 1.00 88.81 196 GLU A C 1
ATOM 1488 O O . GLU A 1 196 ? 8.195 -7.199 -16.529 1.00 88.81 196 GLU A O 1
ATOM 1493 N N . MET A 1 197 ? 7.681 -9.334 -17.027 1.00 86.44 197 MET A N 1
ATOM 1494 C CA . MET A 1 197 ? 7.689 -9.817 -15.644 1.00 86.44 197 MET A CA 1
ATOM 1495 C C . MET A 1 197 ? 9.120 -10.156 -15.227 1.00 86.44 197 MET A C 1
ATOM 1497 O O . MET A 1 197 ? 9.782 -10.986 -15.855 1.00 86.44 197 MET A O 1
ATOM 1501 N N . ALA A 1 198 ? 9.582 -9.580 -14.124 1.00 82.38 198 ALA A N 1
ATOM 1502 C CA . ALA A 1 198 ? 10.813 -9.991 -13.478 1.00 82.38 198 ALA A CA 1
ATOM 1503 C C . ALA A 1 198 ? 10.716 -11.464 -13.040 1.00 82.38 198 ALA A C 1
ATOM 1505 O O . ALA A 1 198 ? 9.738 -11.893 -12.423 1.00 82.38 198 ALA A O 1
ATOM 1506 N N . GLY A 1 199 ? 11.742 -12.248 -13.377 1.00 69.81 199 GLY A N 1
ATOM 1507 C CA . GLY A 1 199 ? 11.804 -13.683 -13.080 1.00 69.81 199 GLY A CA 1
ATOM 1508 C C . GLY A 1 199 ? 11.195 -14.595 -14.151 1.00 69.81 199 GLY A C 1
ATOM 1509 O O . GLY A 1 199 ? 11.465 -15.796 -14.127 1.00 69.81 199 GLY A O 1
ATOM 1510 N N . ALA A 1 200 ? 10.465 -14.062 -15.138 1.00 62.25 200 ALA A N 1
ATOM 1511 C CA . ALA A 1 200 ? 10.191 -14.816 -16.355 1.00 62.25 200 ALA A CA 1
ATOM 1512 C C . ALA A 1 200 ? 11.516 -14.952 -17.116 1.00 62.25 200 ALA A C 1
ATOM 151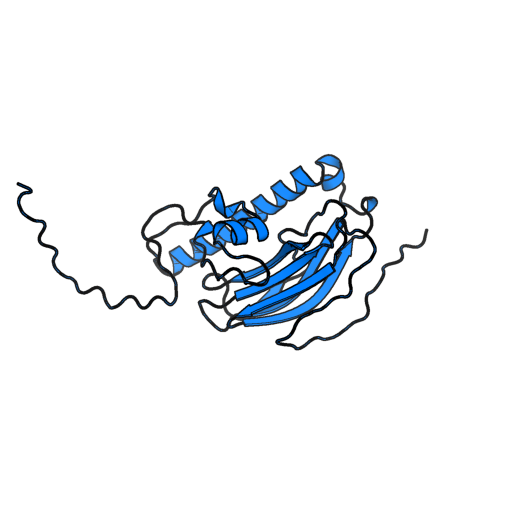4 O O . ALA A 1 200 ? 12.058 -13.959 -17.598 1.00 62.25 200 ALA A O 1
ATOM 1515 N N . GLN A 1 201 ? 12.083 -16.162 -17.186 1.00 43.09 201 GLN A N 1
ATOM 1516 C CA . GLN A 1 201 ? 13.239 -16.413 -18.041 1.00 43.09 201 GLN A CA 1
ATOM 1517 C C . GLN A 1 201 ? 12.853 -16.054 -19.475 1.00 43.09 201 GLN A C 1
ATOM 1519 O O . GLN A 1 201 ? 12.180 -16.821 -20.166 1.00 43.09 201 GLN A O 1
ATOM 1524 N N . THR A 1 202 ? 13.300 -14.893 -19.943 1.00 43.50 202 THR A N 1
ATOM 1525 C CA . THR A 1 202 ? 13.409 -14.648 -21.368 1.00 43.50 202 THR A CA 1
ATOM 1526 C C . THR A 1 202 ? 14.470 -15.623 -21.851 1.00 43.50 202 THR A C 1
ATOM 1528 O O . THR A 1 202 ? 15.673 -15.426 -21.687 1.00 43.50 202 THR A O 1
ATOM 1531 N N . SER A 1 203 ? 14.021 -16.752 -22.405 1.00 38.91 203 SER A N 1
ATOM 1532 C CA . SER A 1 203 ? 14.879 -17.519 -23.302 1.00 38.91 203 SER A CA 1
ATOM 1533 C C . SER A 1 203 ? 15.493 -16.508 -24.268 1.00 38.91 203 SER A C 1
ATOM 1535 O O . SER A 1 203 ? 14.748 -15.650 -24.763 1.00 38.91 203 SER A O 1
ATOM 1537 N N . PRO A 1 204 ? 16.824 -16.524 -24.476 1.00 43.22 204 PRO A N 1
ATOM 1538 C CA . PRO A 1 204 ? 17.473 -15.532 -25.311 1.00 43.22 204 PRO A CA 1
ATOM 1539 C C . PRO A 1 204 ? 16.706 -15.485 -26.619 1.00 43.22 204 PRO A C 1
ATOM 1541 O O . PRO A 1 204 ? 16.451 -16.533 -27.217 1.00 43.22 204 PRO A O 1
ATOM 1544 N N . LYS A 1 205 ? 16.271 -14.274 -26.987 1.00 45.75 205 LYS A N 1
ATOM 1545 C CA . LYS A 1 205 ? 15.611 -13.956 -28.249 1.00 45.75 205 LYS A CA 1
ATOM 1546 C C . LYS A 1 205 ? 16.413 -14.666 -29.336 1.00 45.75 205 LYS A C 1
ATOM 1548 O O . LYS A 1 205 ? 17.460 -14.178 -29.756 1.00 45.75 205 LYS A O 1
ATOM 1553 N N . SER A 1 206 ? 15.966 -15.847 -29.759 1.00 41.59 206 SER A N 1
ATOM 1554 C CA . SER A 1 206 ? 16.428 -16.379 -31.022 1.00 41.59 206 SER A CA 1
ATOM 1555 C C . SER A 1 206 ? 15.949 -15.334 -32.001 1.00 41.59 206 SER A C 1
ATOM 1557 O O . SER A 1 206 ? 14.747 -15.089 -32.110 1.00 41.59 206 SER A O 1
ATOM 1559 N N . ALA A 1 207 ? 16.889 -14.640 -32.628 1.00 47.38 207 ALA A N 1
ATOM 1560 C CA . ALA A 1 207 ? 16.611 -13.873 -33.818 1.00 47.38 207 ALA A CA 1
ATOM 1561 C C . ALA A 1 207 ? 16.197 -14.886 -34.893 1.00 47.38 207 ALA A C 1
ATOM 1563 O O . ALA A 1 207 ? 16.965 -15.220 -35.786 1.00 47.38 207 ALA A O 1
ATOM 1564 N N . SER A 1 208 ? 14.987 -15.437 -34.774 1.00 45.97 208 SER A N 1
ATOM 1565 C CA . SER A 1 208 ? 14.286 -15.965 -35.919 1.00 45.97 208 SER A CA 1
ATOM 1566 C C . SER A 1 208 ? 13.999 -14.733 -36.754 1.00 45.97 208 SER A C 1
ATOM 1568 O O . SER A 1 208 ? 13.146 -13.915 -36.405 1.00 45.97 208 SER A O 1
ATOM 1570 N N . THR A 1 209 ? 14.779 -14.557 -37.809 1.00 48.22 209 THR A N 1
ATOM 1571 C CA . THR A 1 209 ? 14.397 -13.769 -38.969 1.00 48.22 209 THR A CA 1
ATOM 1572 C C . THR A 1 209 ? 12.989 -14.206 -39.361 1.00 48.22 209 THR A C 1
ATOM 1574 O O . THR A 1 209 ? 12.813 -15.194 -40.069 1.00 48.22 209 THR A O 1
ATOM 1577 N N . SER A 1 210 ? 11.959 -13.518 -38.858 1.00 51.25 210 SER A N 1
ATOM 1578 C CA . SER A 1 210 ? 10.617 -13.692 -39.388 1.00 51.25 210 SER A CA 1
ATOM 1579 C C . SER A 1 210 ? 10.645 -13.030 -40.755 1.00 51.25 210 SER A C 1
ATOM 1581 O O . SER A 1 210 ? 10.511 -11.811 -40.878 1.00 51.25 210 SER A O 1
ATOM 1583 N N . ALA A 1 211 ? 10.901 -13.822 -41.791 1.00 65.25 211 ALA A N 1
ATOM 1584 C CA . ALA A 1 211 ? 10.510 -13.417 -43.122 1.00 65.25 211 ALA A CA 1
ATOM 1585 C C . ALA A 1 211 ? 8.989 -13.236 -43.071 1.00 65.25 211 ALA A C 1
ATOM 1587 O O . ALA A 1 211 ? 8.251 -14.198 -42.856 1.00 65.25 211 ALA A O 1
ATOM 1588 N N . LEU A 1 212 ? 8.535 -11.987 -43.174 1.00 67.38 212 LEU A N 1
ATOM 1589 C CA . LEU A 1 212 ? 7.132 -11.703 -43.443 1.00 67.38 212 LEU A CA 1
ATOM 1590 C C . LEU A 1 212 ? 6.767 -12.440 -44.741 1.00 67.38 212 LEU A C 1
ATOM 1592 O O . LEU A 1 212 ? 7.554 -12.373 -45.694 1.00 67.38 212 LEU A O 1
ATOM 1596 N N . PRO A 1 213 ? 5.631 -13.155 -44.807 1.00 73.50 213 PRO A N 1
ATOM 1597 C CA . PRO A 1 213 ? 5.180 -13.707 -46.073 1.00 73.50 213 PRO A CA 1
ATOM 1598 C C . PRO A 1 213 ? 4.993 -12.551 -47.061 1.00 73.50 213 PRO A C 1
ATOM 1600 O O . PRO A 1 213 ? 4.433 -11.508 -46.723 1.00 73.50 213 PRO A O 1
ATOM 1603 N N . SER A 1 214 ? 5.515 -12.719 -48.274 1.00 75.00 214 SER A N 1
ATOM 1604 C CA . SER A 1 214 ? 5.494 -11.687 -49.316 1.00 75.00 214 SER A CA 1
ATOM 1605 C C . SER A 1 214 ? 4.090 -11.381 -49.846 1.00 75.00 214 SER A C 1
ATOM 1607 O O . SER A 1 214 ? 3.912 -10.396 -50.556 1.00 75.00 214 SER A O 1
ATOM 1609 N N . SER A 1 215 ? 3.100 -12.205 -49.507 1.00 74.19 215 SER A N 1
ATOM 1610 C CA . SER A 1 215 ? 1.686 -11.970 -49.775 1.00 74.19 215 SER A CA 1
ATOM 1611 C C . SER A 1 215 ? 0.823 -12.780 -48.807 1.00 74.19 215 SER A C 1
ATOM 1613 O O . SER A 1 215 ? 1.229 -13.839 -48.325 1.00 74.19 215 SER A O 1
ATOM 1615 N N . PHE A 1 216 ? -0.368 -12.258 -48.528 1.00 66.81 216 PHE A N 1
ATOM 1616 C CA . PHE A 1 216 ? -1.486 -13.019 -47.986 1.00 66.81 216 PHE A CA 1
ATOM 1617 C C . PHE A 1 216 ? -2.474 -13.188 -49.141 1.00 66.81 216 PHE A C 1
ATOM 1619 O O . PHE A 1 216 ? -3.114 -12.207 -49.521 1.00 66.81 216 PHE A O 1
ATOM 1626 N N . ASP A 1 217 ? -2.508 -14.384 -49.728 1.00 61.22 217 ASP A N 1
ATOM 1627 C CA . ASP A 1 217 ? -3.599 -14.827 -50.608 1.00 61.22 217 ASP A CA 1
ATOM 1628 C C . ASP A 1 217 ? -4.710 -15.477 -49.773 1.00 61.22 217 ASP A C 1
ATOM 1630 O O . ASP A 1 217 ? -4.371 -16.187 -48.792 1.00 61.22 217 ASP A O 1
#

Radius of gyration: 20.5 Å; chains: 1; bounding box: 35×37×81 Å

Sequence (217 aa):
MSFLIMLLSLGYFLSTAQVSAQASANPIYSLSISGSGTLNKTDGYARVILTDAQGKEYLVYEASGPFDSGSFSFENHCEETCVLSGITPKSIDTEISGAILTISRVSVLNDEQGLGQQVRAMGIKSYGSAVHKTQRNVKIDKINQHIKENNLGWTAGETSVSGYSYEEKKMLMGVSGTEKLPNLQGFEYYKGGIFEMAGAQTSPKSASTSALPSSFD